Protein AF-A0A8S8Z4F8-F1 (afdb_monomer_lite)

Radius of gyration: 20.33 Å; chains: 1; bounding box: 37×51×64 Å

pLDDT: mean 93.97, std 9.47, range [41.53, 98.69]

Sequence (209 aa):
MLRRIRRSVATTDLVKHFLQATEAAAVAASAWRGLGDRKAADGAAVEAMREVFDSVPFDGRVAIGEGERDDAPMLWIGEPLGSLQGVAHAPSIDIAVDPLECTNHVALNLPNAMAVLAAAPRGSLLHAPDCYMDKIAGPAALAGEVSLEADTSYNVEAAAAALAKSPSQLRVVVMDRPRHEQLIRELKQHDVDIVLIGDGDIAAALNAP

Foldseek 3Di:
DDDPPPPQDFQVNQVVLVVQLFVQLVVQLLVQAQQLDLPNSQVSLQVRSQVSQAAGQAFEFELAADEDVVVDVGSHHGDTTHVQHPPPSGQAKYKHWDSWFPSVCRNRVHPQIGTDMDMHRPPPDDSDHPDDDDDDAADPLCVVQADPVDDLVSRLVSVCVSVVHQQLPAEEEDEPDPVCPVVVVSSVVSNHRYHYDPGHVVSVRVPRD

Secondary structure (DSSP, 8-state):
------PPPPGGGGHHHHHHHHHHHHHHHHTTTTSS-HHHHHHHHHHHHHHHHHHSSSEEEEEE-SS-TTT-SSS-TT-EESTTTT-TT--EEEEEEEEEETHHHHHHT-TT-EEEEEEEETT-S----SS--------GGGTTT--TTS-HHHHHHHHHHHTT--GGG-EEEEE--GGGHHHHHHHHHTT-EEEEESS-HHHHHHT--

Structure (mmCIF, N/CA/C/O backbone):
data_AF-A0A8S8Z4F8-F1
#
_entry.id   AF-A0A8S8Z4F8-F1
#
loop_
_atom_site.group_PDB
_atom_site.id
_atom_site.type_symbol
_atom_site.label_atom_id
_atom_site.label_alt_id
_atom_site.label_comp_id
_atom_site.label_asym_id
_atom_site.label_entity_id
_atom_site.label_seq_id
_atom_site.pdbx_PDB_ins_code
_atom_site.Cartn_x
_atom_site.Cartn_y
_atom_site.Cartn_z
_atom_site.occupancy
_atom_site.B_iso_or_equiv
_atom_site.auth_seq_id
_atom_site.auth_comp_id
_atom_site.auth_asym_id
_atom_site.auth_atom_id
_atom_site.pdbx_PDB_model_num
ATOM 1 N N . MET A 1 1 ? 13.707 31.296 -36.021 1.00 41.53 1 MET A N 1
ATOM 2 C CA . MET A 1 1 ? 13.945 29.905 -35.576 1.00 41.53 1 MET A CA 1
ATOM 3 C C . MET A 1 1 ? 13.371 29.761 -34.167 1.00 41.53 1 MET A C 1
ATOM 5 O O . MET A 1 1 ? 14.073 30.016 -33.198 1.00 41.53 1 MET A O 1
ATOM 9 N N . LEU A 1 2 ? 12.064 29.491 -34.033 1.00 43.34 2 LEU A N 1
ATOM 10 C CA . LEU A 1 2 ? 11.449 29.325 -32.711 1.00 43.34 2 LEU A CA 1
ATOM 11 C C . LEU A 1 2 ? 11.938 28.004 -32.106 1.00 43.34 2 LEU A C 1
ATOM 13 O O . LEU A 1 2 ? 11.590 26.930 -32.596 1.00 43.34 2 LEU A O 1
ATOM 17 N N . ARG A 1 3 ? 12.746 28.084 -31.043 1.00 46.09 3 ARG A N 1
ATOM 18 C CA . ARG A 1 3 ? 12.994 26.950 -30.149 1.00 46.09 3 ARG A CA 1
ATOM 19 C C . ARG A 1 3 ? 11.642 26.525 -29.583 1.00 46.09 3 ARG A C 1
ATOM 21 O O . ARG A 1 3 ? 11.091 27.190 -28.714 1.00 46.09 3 ARG A O 1
ATOM 28 N N . ARG A 1 4 ? 11.099 25.425 -30.103 1.00 48.59 4 ARG A N 1
ATOM 29 C CA . ARG A 1 4 ? 10.005 24.684 -29.475 1.00 48.59 4 ARG A CA 1
ATOM 30 C C . ARG A 1 4 ? 10.508 24.320 -28.076 1.00 48.59 4 ARG A C 1
ATOM 32 O O . ARG A 1 4 ? 11.399 23.483 -27.956 1.00 48.59 4 ARG A O 1
ATOM 39 N N . ILE A 1 5 ? 10.023 25.005 -27.043 1.00 50.00 5 ILE A N 1
ATOM 40 C CA . ILE A 1 5 ? 10.281 24.625 -25.654 1.00 50.00 5 ILE A CA 1
ATOM 41 C C . ILE A 1 5 ? 9.654 23.236 -25.511 1.00 50.00 5 ILE A C 1
ATOM 43 O O . ILE A 1 5 ? 8.431 23.107 -25.473 1.00 50.00 5 ILE A O 1
ATOM 47 N N . ARG A 1 6 ? 10.474 22.178 -25.562 1.00 57.22 6 ARG A N 1
ATOM 48 C CA . ARG A 1 6 ? 10.018 20.827 -25.230 1.00 57.22 6 ARG A CA 1
ATOM 49 C C . ARG A 1 6 ? 9.642 20.883 -23.757 1.00 57.22 6 ARG A C 1
ATOM 51 O O . ARG A 1 6 ? 10.509 21.084 -22.912 1.00 57.22 6 ARG A O 1
ATOM 58 N N . ARG A 1 7 ? 8.346 20.802 -23.468 1.00 61.19 7 ARG A N 1
ATOM 59 C CA . ARG A 1 7 ? 7.849 20.673 -22.100 1.00 61.19 7 ARG A CA 1
ATOM 60 C C . ARG A 1 7 ? 8.480 19.401 -21.526 1.00 61.19 7 ARG A C 1
ATOM 62 O O . ARG A 1 7 ? 8.408 18.359 -22.176 1.00 61.19 7 ARG A O 1
ATOM 69 N N . SER A 1 8 ? 9.161 19.512 -20.387 1.00 70.12 8 SER A N 1
ATOM 70 C CA . SER A 1 8 ? 9.633 18.335 -19.654 1.00 70.12 8 SER A CA 1
ATOM 71 C C . SER A 1 8 ? 8.416 17.481 -19.321 1.00 70.12 8 SER A C 1
ATOM 73 O O . SER A 1 8 ? 7.426 18.028 -18.836 1.00 70.12 8 SER A O 1
ATOM 75 N N . VAL A 1 9 ? 8.478 16.182 -19.611 1.00 80.69 9 VAL A N 1
ATOM 76 C CA . VAL A 1 9 ? 7.431 15.234 -19.212 1.00 80.69 9 VAL A CA 1
ATOM 77 C C . VAL A 1 9 ? 7.428 15.186 -17.686 1.00 80.69 9 VAL A C 1
ATOM 79 O O . VAL A 1 9 ? 8.474 14.974 -17.068 1.00 80.69 9 VAL A O 1
ATOM 82 N N . ALA A 1 10 ? 6.278 15.469 -17.086 1.00 88.62 10 ALA A N 1
ATOM 83 C CA . ALA A 1 10 ? 6.078 15.399 -15.646 1.00 88.62 10 ALA A CA 1
ATOM 84 C C . ALA A 1 10 ? 5.676 13.977 -15.239 1.00 88.62 10 ALA A C 1
ATOM 86 O O . ALA A 1 10 ? 5.109 13.235 -16.038 1.00 88.62 10 ALA A O 1
ATOM 87 N N . THR A 1 11 ? 5.879 13.609 -13.971 1.00 92.88 11 THR A N 1
ATOM 88 C CA . THR A 1 11 ? 5.394 12.326 -13.425 1.00 92.88 11 THR A CA 1
ATOM 89 C C . THR A 1 11 ? 3.896 12.129 -13.684 1.00 92.88 11 THR A C 1
ATOM 91 O O . THR A 1 11 ? 3.460 11.035 -14.031 1.00 92.88 11 THR A O 1
ATOM 94 N N . THR A 1 12 ? 3.107 13.205 -13.622 1.00 93.88 12 THR A N 1
ATOM 95 C CA . THR A 1 12 ? 1.660 13.174 -13.882 1.00 93.88 12 THR A CA 1
ATOM 96 C C . THR A 1 12 ? 1.292 12.846 -15.331 1.00 93.88 12 THR A C 1
ATOM 98 O O . THR A 1 12 ? 0.183 12.385 -15.583 1.00 93.88 12 THR A O 1
ATOM 101 N N . ASP A 1 13 ? 2.197 13.040 -16.293 1.00 95.25 13 ASP A N 1
ATOM 102 C CA . ASP A 1 13 ? 1.944 12.684 -17.695 1.00 95.25 13 ASP A CA 1
ATOM 103 C C . ASP A 1 13 ? 1.946 11.156 -17.907 1.00 95.25 13 ASP A C 1
ATOM 105 O O . ASP A 1 13 ? 1.427 10.665 -18.912 1.00 95.25 13 ASP A O 1
ATOM 109 N N . LEU A 1 14 ? 2.490 10.388 -16.953 1.00 96.31 14 LEU A N 1
ATOM 110 C CA . LEU A 1 14 ? 2.588 8.927 -17.010 1.00 96.31 14 LEU A CA 1
ATOM 111 C C . LEU A 1 14 ? 1.457 8.195 -16.273 1.00 96.31 14 LEU A C 1
ATOM 113 O O . LEU A 1 14 ? 1.437 6.968 -16.296 1.00 96.31 14 LEU A O 1
ATOM 117 N N . VAL A 1 15 ? 0.481 8.911 -15.699 1.00 96.81 15 VAL A N 1
ATOM 118 C CA . VAL A 1 15 ? -0.621 8.341 -14.891 1.00 96.81 15 VAL A CA 1
ATOM 119 C C . VAL A 1 15 ? -1.329 7.166 -15.567 1.00 96.81 15 VAL A C 1
ATOM 121 O O . VAL A 1 15 ? -1.673 6.203 -14.895 1.00 96.81 15 VAL A O 1
ATOM 124 N N . LYS A 1 16 ? -1.509 7.194 -16.893 1.00 97.81 16 LYS A N 1
ATOM 125 C CA . LYS A 1 16 ? -2.142 6.084 -17.626 1.00 97.81 16 LYS A CA 1
ATOM 126 C C . LYS A 1 16 ? -1.350 4.776 -17.540 1.00 97.81 16 LYS A C 1
ATOM 128 O O . LYS A 1 16 ? -1.957 3.720 -17.448 1.00 97.81 16 LYS A O 1
ATOM 133 N N . HIS A 1 17 ? -0.021 4.851 -17.551 1.00 97.88 17 HIS A N 1
ATOM 134 C CA . HIS A 1 17 ? 0.837 3.675 -17.412 1.00 97.88 17 HIS A CA 1
ATOM 135 C C . HIS A 1 17 ? 0.791 3.131 -15.985 1.00 97.88 17 HIS A C 1
ATOM 137 O O . HIS A 1 17 ? 0.749 1.926 -15.784 1.00 97.88 17 HIS A O 1
ATOM 143 N N . PHE A 1 18 ? 0.758 4.023 -14.994 1.00 97.94 18 PHE A N 1
ATOM 144 C CA . PHE A 1 18 ? 0.642 3.637 -13.589 1.00 97.94 18 PHE A CA 1
ATOM 145 C C . PHE A 1 18 ? -0.710 2.990 -13.285 1.00 97.94 18 PHE A C 1
ATOM 147 O O . PHE A 1 18 ? -0.758 1.971 -12.607 1.00 97.94 18 PHE A O 1
ATOM 154 N N . LEU A 1 19 ? -1.791 3.529 -13.854 1.00 98.25 19 LEU A N 1
ATOM 155 C CA . LEU A 1 19 ? -3.109 2.905 -13.799 1.00 98.25 19 LEU A CA 1
ATOM 156 C C . LEU A 1 19 ? -3.088 1.509 -14.435 1.00 98.25 19 LEU A C 1
ATOM 158 O O . LEU A 1 19 ? -3.557 0.557 -13.829 1.00 98.25 19 LEU A O 1
ATOM 162 N N . GLN A 1 20 ? -2.489 1.370 -15.620 1.00 98.50 20 GLN A N 1
ATOM 163 C CA . GLN A 1 20 ? -2.366 0.070 -16.279 1.00 98.50 20 GLN A CA 1
ATOM 164 C C . GLN A 1 20 ? -1.566 -0.936 -15.435 1.00 98.50 20 GLN A C 1
ATOM 166 O O . GLN A 1 20 ? -1.908 -2.115 -15.411 1.00 98.50 20 GLN A O 1
ATOM 171 N N . ALA A 1 21 ? -0.517 -0.489 -14.740 1.00 98.56 21 ALA A N 1
ATOM 172 C CA . ALA A 1 21 ? 0.310 -1.344 -13.893 1.00 98.56 21 ALA A CA 1
ATOM 173 C C . ALA A 1 21 ? -0.483 -1.903 -12.698 1.00 98.56 21 ALA A C 1
ATOM 175 O O . ALA A 1 21 ? -0.435 -3.106 -12.444 1.00 98.56 21 ALA A O 1
ATOM 176 N N . THR A 1 22 ? -1.260 -1.063 -12.003 1.00 98.62 22 THR A N 1
ATOM 177 C CA . THR A 1 22 ? -2.114 -1.529 -10.897 1.00 98.62 22 THR A CA 1
ATOM 178 C C . THR A 1 22 ? -3.299 -2.362 -11.386 1.00 98.62 22 THR A C 1
ATOM 180 O O . THR A 1 22 ? -3.638 -3.357 -10.749 1.00 98.62 22 THR A O 1
ATOM 183 N N . GLU A 1 23 ? -3.903 -2.025 -12.530 1.00 98.69 23 GLU A N 1
ATOM 184 C CA . GLU A 1 23 ? -4.967 -2.828 -13.148 1.00 98.69 23 GLU A CA 1
ATOM 185 C C . GLU A 1 23 ? -4.471 -4.231 -13.525 1.00 98.69 23 GLU A C 1
ATOM 187 O O . GLU A 1 23 ? -5.119 -5.221 -13.180 1.00 98.69 23 GLU A O 1
ATOM 192 N N . ALA A 1 24 ? -3.317 -4.332 -14.192 1.00 98.69 24 ALA A N 1
ATOM 193 C CA . ALA A 1 24 ? -2.729 -5.610 -14.589 1.00 98.69 24 ALA A CA 1
ATOM 194 C C . ALA A 1 24 ? -2.428 -6.495 -13.371 1.00 98.69 24 ALA A C 1
ATOM 196 O O . ALA A 1 24 ? -2.836 -7.658 -13.342 1.00 98.69 24 ALA A O 1
ATOM 197 N N . ALA A 1 25 ? -1.797 -5.925 -12.342 1.00 98.69 25 ALA A N 1
ATOM 198 C CA . ALA A 1 25 ? -1.498 -6.615 -11.091 1.00 98.69 25 ALA A CA 1
ATOM 199 C C . ALA A 1 25 ? -2.767 -7.117 -10.386 1.00 98.69 25 ALA A C 1
ATOM 201 O O . ALA A 1 25 ? -2.869 -8.295 -10.039 1.00 98.69 25 ALA A O 1
ATOM 202 N N . ALA A 1 26 ? -3.779 -6.253 -10.244 1.00 98.62 26 ALA A N 1
ATOM 203 C CA . ALA A 1 26 ? -5.036 -6.605 -9.592 1.00 98.62 26 ALA A CA 1
ATOM 204 C C . ALA A 1 26 ? -5.796 -7.705 -10.351 1.00 98.62 26 ALA A C 1
ATOM 206 O O . ALA A 1 26 ? -6.326 -8.631 -9.731 1.00 98.62 26 ALA A O 1
ATOM 207 N N . VAL A 1 27 ? -5.840 -7.643 -11.689 1.00 98.69 27 VAL A N 1
ATOM 208 C CA . VAL A 1 27 ? -6.465 -8.693 -12.508 1.00 98.69 27 VAL A CA 1
ATOM 209 C C . VAL A 1 27 ? -5.713 -10.015 -12.357 1.00 98.69 27 VAL A C 1
ATOM 211 O O . VAL A 1 27 ? -6.363 -11.041 -12.137 1.00 98.69 27 VAL A O 1
ATOM 214 N N . ALA A 1 28 ? -4.379 -10.004 -12.410 1.00 98.56 28 ALA A N 1
ATOM 215 C CA . ALA A 1 28 ? -3.565 -11.207 -12.247 1.00 98.56 28 ALA A CA 1
ATOM 216 C C . ALA A 1 28 ? -3.770 -11.853 -10.866 1.00 98.56 28 ALA A C 1
ATOM 218 O O . ALA A 1 28 ? -4.081 -13.044 -10.782 1.00 98.56 28 ALA A O 1
ATOM 219 N N . ALA A 1 29 ? -3.716 -11.063 -9.789 1.00 98.38 29 ALA A N 1
ATOM 220 C CA . ALA A 1 29 ? -3.984 -11.529 -8.429 1.00 98.38 29 ALA A CA 1
ATOM 221 C C . ALA A 1 29 ? -5.406 -12.092 -8.267 1.00 98.38 29 ALA A C 1
ATOM 223 O O . ALA A 1 29 ? -5.616 -13.084 -7.565 1.00 98.38 29 ALA A O 1
ATOM 224 N N . SER A 1 30 ? -6.404 -11.497 -8.934 1.00 97.88 30 SER A N 1
ATOM 225 C CA . SER A 1 30 ? -7.811 -11.897 -8.787 1.00 97.88 30 SER A CA 1
ATOM 226 C C . SER A 1 30 ? -8.090 -13.346 -9.202 1.00 97.88 30 SER A C 1
ATOM 228 O O . SER A 1 30 ? -9.006 -13.968 -8.656 1.00 97.88 30 SER A O 1
ATOM 230 N N . ALA A 1 31 ? -7.281 -13.907 -10.108 1.00 97.62 31 ALA A N 1
ATOM 231 C CA . ALA A 1 31 ? -7.377 -15.304 -10.527 1.00 97.62 31 ALA A CA 1
ATOM 232 C C . ALA A 1 31 ? -7.078 -16.292 -9.383 1.00 97.62 31 ALA A C 1
ATOM 234 O O . ALA A 1 31 ? -7.529 -17.435 -9.425 1.00 97.62 31 ALA A O 1
ATOM 235 N N . TRP A 1 32 ? -6.373 -15.839 -8.342 1.00 98.25 32 TRP A N 1
ATOM 236 C CA . TRP A 1 32 ? -5.965 -16.640 -7.185 1.00 98.25 32 TRP A CA 1
ATOM 237 C C . TRP A 1 32 ? -6.890 -16.496 -5.974 1.00 98.25 32 TRP A C 1
ATOM 239 O O . TRP A 1 32 ? -6.647 -17.074 -4.909 1.00 98.25 32 TRP A O 1
ATOM 249 N N . ARG A 1 33 ? -7.974 -15.730 -6.119 1.00 98.00 33 ARG A N 1
ATOM 250 C CA . ARG A 1 33 ? -8.882 -15.421 -5.021 1.00 98.00 33 ARG A CA 1
ATOM 251 C C . ARG A 1 33 ? -9.554 -16.683 -4.471 1.00 98.00 33 ARG A C 1
ATOM 253 O O . ARG A 1 33 ? -10.275 -17.374 -5.186 1.00 98.00 33 ARG A O 1
ATOM 260 N N . GLY A 1 34 ? -9.366 -16.945 -3.179 1.00 97.94 34 GLY A N 1
ATOM 261 C CA . GLY A 1 34 ? -9.943 -18.097 -2.482 1.00 97.94 34 GLY A CA 1
ATOM 262 C C . GLY A 1 34 ? -9.232 -19.430 -2.736 1.00 97.94 34 GLY A C 1
ATOM 263 O O . GLY A 1 34 ? -9.746 -20.464 -2.316 1.00 97.94 34 GLY A O 1
ATOM 264 N N . LEU A 1 35 ? -8.078 -19.435 -3.417 1.00 98.12 35 LEU A N 1
ATOM 265 C CA . LEU A 1 35 ? -7.330 -20.665 -3.714 1.00 98.12 35 LEU A CA 1
ATOM 266 C C . LEU A 1 35 ? -6.372 -21.092 -2.591 1.00 98.12 35 LEU A C 1
ATOM 268 O O . LEU A 1 35 ? -5.745 -22.142 -2.691 1.00 98.12 35 LEU A O 1
ATOM 272 N N . GLY A 1 36 ? -6.239 -20.296 -1.526 1.00 97.88 36 GLY A N 1
ATOM 273 C CA . GLY A 1 36 ? -5.352 -20.595 -0.399 1.00 97.88 36 GLY A CA 1
ATOM 274 C C . GLY A 1 36 ? -3.855 -20.421 -0.682 1.00 97.88 36 GLY A C 1
ATOM 275 O O . GLY A 1 36 ? -3.051 -20.660 0.216 1.00 97.88 36 GLY A O 1
ATOM 276 N N . ASP A 1 37 ? -3.466 -19.974 -1.881 1.00 97.81 37 ASP A N 1
ATOM 277 C CA . ASP A 1 37 ? -2.065 -19.766 -2.262 1.00 97.81 37 ASP A CA 1
ATOM 278 C C . ASP A 1 37 ? -1.718 -18.278 -2.371 1.00 97.81 37 ASP A C 1
ATOM 280 O O . ASP A 1 37 ? -1.801 -17.654 -3.430 1.00 97.81 37 ASP A O 1
ATOM 284 N N . ARG A 1 38 ? -1.317 -17.701 -1.236 1.00 96.81 38 ARG A N 1
ATOM 285 C CA . ARG A 1 38 ? -0.932 -16.288 -1.159 1.00 96.81 38 ARG A CA 1
ATOM 286 C C . ARG A 1 38 ? 0.337 -15.969 -1.951 1.00 96.81 38 ARG A C 1
ATOM 288 O O . ARG A 1 38 ? 0.456 -14.861 -2.446 1.00 96.81 38 ARG A O 1
ATOM 295 N N . LYS A 1 39 ? 1.276 -16.918 -2.064 1.00 96.62 39 LYS A N 1
ATOM 296 C CA . LYS A 1 39 ? 2.565 -16.689 -2.738 1.00 96.62 39 LYS A CA 1
ATOM 297 C C . LYS A 1 39 ? 2.391 -16.671 -4.248 1.00 96.62 39 LYS A C 1
ATOM 299 O O . LYS A 1 39 ? 3.014 -15.865 -4.924 1.00 96.62 39 LYS A O 1
ATOM 304 N N . ALA A 1 40 ? 1.544 -17.552 -4.771 1.00 97.62 40 ALA A N 1
ATOM 305 C CA . ALA A 1 40 ? 1.239 -17.557 -6.191 1.00 97.62 40 ALA A CA 1
ATOM 306 C C . ALA A 1 40 ? 0.401 -16.336 -6.605 1.00 97.62 40 ALA A C 1
ATOM 308 O O . ALA A 1 40 ? 0.653 -15.764 -7.663 1.00 97.62 40 ALA A O 1
ATOM 309 N N . ALA A 1 41 ? -0.534 -15.899 -5.752 1.00 98.00 41 ALA A N 1
ATOM 310 C CA . ALA A 1 41 ? -1.275 -14.653 -5.959 1.00 98.00 41 ALA A CA 1
ATOM 311 C C . ALA A 1 41 ? -0.341 -13.439 -6.064 1.00 98.00 41 ALA A C 1
ATOM 313 O O . ALA A 1 41 ? -0.476 -12.630 -6.979 1.00 98.00 41 ALA A O 1
ATOM 314 N N . ASP A 1 42 ? 0.608 -13.357 -5.136 1.00 97.75 42 ASP A N 1
ATOM 315 C CA . ASP A 1 42 ? 1.604 -12.296 -5.045 1.00 97.75 42 ASP A CA 1
ATOM 316 C C . ASP A 1 42 ? 2.550 -12.292 -6.252 1.00 97.75 42 ASP A C 1
ATOM 318 O O . ASP A 1 42 ? 2.627 -11.312 -6.989 1.00 97.75 42 ASP A O 1
ATOM 322 N N . GLY A 1 43 ? 3.151 -13.444 -6.568 1.00 97.62 43 GLY A N 1
ATOM 323 C CA . GLY A 1 43 ? 4.029 -13.584 -7.732 1.00 97.62 43 GLY A CA 1
ATOM 324 C C . GLY A 1 43 ? 3.351 -13.214 -9.055 1.00 97.62 43 GLY A C 1
ATOM 325 O O . GLY A 1 43 ? 3.964 -12.553 -9.891 1.00 97.62 43 GLY A O 1
ATOM 326 N N . ALA A 1 44 ? 2.073 -13.572 -9.230 1.00 98.25 44 ALA A N 1
A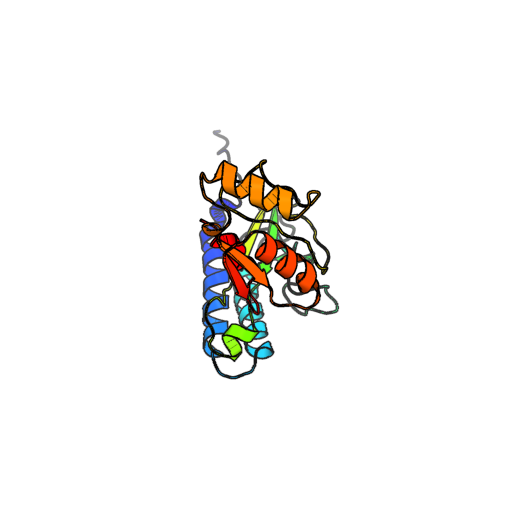TOM 327 C CA . ALA A 1 44 ? 1.306 -13.189 -10.415 1.00 98.25 44 ALA A CA 1
ATOM 328 C C . ALA A 1 44 ? 1.088 -11.668 -10.510 1.00 98.25 44 ALA A C 1
ATOM 330 O O . ALA A 1 44 ? 1.123 -11.107 -11.606 1.00 98.25 44 ALA A O 1
ATOM 331 N N . ALA A 1 45 ? 0.873 -10.995 -9.377 1.00 98.56 45 ALA A N 1
ATOM 332 C CA . ALA A 1 45 ? 0.722 -9.545 -9.328 1.00 98.56 45 ALA A CA 1
ATOM 333 C C . ALA A 1 45 ? 2.044 -8.824 -9.630 1.00 98.56 45 ALA A C 1
ATOM 335 O O . ALA A 1 45 ? 2.062 -7.899 -10.445 1.00 98.56 45 ALA A O 1
ATOM 336 N N . VAL A 1 46 ? 3.145 -9.287 -9.024 1.00 98.25 46 VAL A N 1
ATOM 337 C CA . VAL A 1 46 ? 4.512 -8.784 -9.245 1.00 98.25 46 VAL A CA 1
ATOM 338 C C . VAL A 1 46 ? 4.884 -8.876 -10.724 1.00 98.25 46 VAL A C 1
ATOM 340 O O . VAL A 1 46 ? 5.292 -7.876 -11.315 1.00 98.25 46 VAL A O 1
ATOM 343 N N . GLU A 1 47 ? 4.709 -10.049 -11.340 1.00 98.25 47 GLU A N 1
ATOM 344 C CA . GLU A 1 47 ? 5.040 -10.282 -12.751 1.00 98.25 47 GLU A CA 1
ATOM 345 C C . GLU A 1 47 ? 4.232 -9.361 -13.676 1.00 98.25 47 GLU A C 1
ATOM 347 O O . GLU A 1 47 ? 4.807 -8.638 -14.493 1.00 98.25 47 GLU A O 1
ATOM 352 N N . ALA A 1 48 ? 2.909 -9.309 -13.488 1.00 98.44 48 ALA A N 1
ATOM 353 C CA . ALA A 1 48 ? 2.025 -8.488 -14.311 1.00 98.44 48 ALA A CA 1
ATOM 354 C C . ALA A 1 48 ? 2.311 -6.983 -14.166 1.00 98.44 48 ALA A C 1
ATOM 356 O O . ALA A 1 48 ? 2.305 -6.251 -15.158 1.00 98.44 48 ALA A O 1
ATOM 357 N N . MET A 1 49 ? 2.589 -6.505 -12.947 1.00 98.56 49 MET A N 1
ATOM 358 C CA . MET A 1 49 ? 2.971 -5.109 -12.727 1.00 98.56 49 MET A CA 1
ATOM 359 C C . MET A 1 49 ? 4.311 -4.790 -13.398 1.00 98.56 49 MET A C 1
ATOM 361 O O . MET A 1 49 ? 4.453 -3.761 -14.066 1.00 98.56 49 MET A O 1
ATOM 365 N N . ARG A 1 50 ? 5.304 -5.671 -13.222 1.00 98.19 50 ARG A N 1
ATOM 366 C CA . ARG A 1 50 ? 6.661 -5.480 -13.734 1.00 98.19 50 ARG A CA 1
ATOM 367 C C . ARG A 1 50 ? 6.691 -5.427 -15.256 1.00 98.19 50 ARG A C 1
ATOM 369 O O . ARG A 1 50 ? 7.382 -4.559 -15.793 1.00 98.19 50 ARG A O 1
ATOM 376 N N . GLU A 1 51 ? 5.933 -6.285 -15.933 1.00 98.06 51 GLU A N 1
ATOM 377 C CA . GLU A 1 51 ? 5.851 -6.322 -17.398 1.00 98.06 51 GLU A CA 1
ATOM 378 C C . GLU A 1 51 ? 5.364 -4.983 -17.977 1.00 98.06 51 GLU A C 1
ATOM 380 O O . GLU A 1 51 ? 5.926 -4.473 -18.950 1.00 98.06 51 GLU A O 1
ATOM 385 N N . VAL A 1 52 ? 4.373 -4.341 -17.342 1.00 98.06 52 VAL A N 1
ATOM 386 C CA . VAL A 1 52 ? 3.885 -3.023 -17.784 1.00 98.06 52 VAL A CA 1
ATOM 387 C C . VAL A 1 52 ? 5.019 -1.995 -17.782 1.00 98.06 52 VAL A C 1
ATOM 389 O O . VAL A 1 52 ? 5.165 -1.235 -18.749 1.00 98.06 52 VAL A O 1
ATOM 392 N N . PHE A 1 53 ? 5.854 -1.996 -16.737 1.00 97.88 53 PHE A N 1
ATOM 393 C CA . PHE A 1 53 ? 6.936 -1.026 -16.578 1.00 97.88 53 PHE A CA 1
ATOM 394 C C . PHE A 1 53 ? 8.029 -1.108 -17.648 1.00 97.88 53 PHE A C 1
ATOM 396 O O . PHE A 1 53 ? 8.648 -0.078 -17.912 1.00 97.88 53 PHE A O 1
ATOM 403 N N . ASP A 1 54 ? 8.245 -2.249 -18.312 1.00 95.38 54 ASP A N 1
ATOM 404 C CA . ASP A 1 54 ? 9.274 -2.374 -19.362 1.00 95.38 54 ASP A CA 1
ATOM 405 C C . ASP A 1 54 ? 9.030 -1.434 -20.549 1.00 95.38 54 ASP A C 1
ATOM 407 O O . ASP A 1 54 ? 9.967 -0.962 -21.197 1.00 95.38 54 ASP A O 1
ATOM 411 N N . SER A 1 55 ? 7.765 -1.116 -20.822 1.00 94.75 55 SER A N 1
ATOM 412 C CA . SER A 1 55 ? 7.379 -0.280 -21.961 1.00 94.75 55 SER A CA 1
ATOM 413 C C . SER A 1 55 ? 7.304 1.217 -21.640 1.00 94.75 55 SER A C 1
ATOM 415 O O . SER A 1 55 ? 7.360 2.052 -22.548 1.00 94.75 55 SER A O 1
ATOM 417 N N . VAL A 1 56 ? 7.214 1.588 -20.359 1.00 97.25 56 VAL A N 1
ATOM 418 C CA . VAL A 1 56 ? 6.930 2.969 -19.940 1.00 97.25 56 VAL A CA 1
ATOM 419 C C . VAL A 1 56 ? 8.090 3.895 -20.324 1.00 97.25 56 VAL A C 1
ATOM 421 O O . VAL A 1 56 ? 9.245 3.564 -20.053 1.00 97.25 56 VAL A O 1
ATOM 424 N N . PRO A 1 57 ? 7.841 5.065 -20.947 1.00 96.56 57 PRO A N 1
ATOM 425 C CA . PRO A 1 57 ? 8.900 5.945 -21.442 1.00 96.56 57 PRO A CA 1
ATOM 426 C C . PRO A 1 57 ? 9.494 6.819 -20.324 1.00 96.56 57 PRO A C 1
ATOM 428 O O . PRO A 1 57 ? 9.343 8.043 -20.316 1.00 96.56 57 PRO A O 1
ATOM 431 N N . PHE A 1 58 ? 10.176 6.183 -19.373 1.00 97.19 58 PHE A N 1
ATOM 432 C CA . PHE A 1 58 ? 10.846 6.819 -18.238 1.00 97.19 58 PHE A CA 1
ATOM 433 C C . PHE A 1 58 ? 12.192 6.158 -17.915 1.00 97.19 58 PHE A C 1
ATOM 435 O O . PHE A 1 58 ? 12.460 5.035 -18.340 1.00 97.19 58 PHE A O 1
ATOM 442 N N . ASP A 1 59 ? 13.040 6.892 -17.197 1.00 97.38 59 ASP A N 1
ATOM 443 C CA . ASP A 1 59 ? 14.139 6.330 -16.416 1.00 97.38 59 ASP A CA 1
ATOM 444 C C . ASP A 1 59 ? 13.578 6.116 -15.004 1.00 97.38 59 ASP A C 1
ATOM 446 O O . ASP A 1 59 ? 13.528 7.043 -14.188 1.00 97.38 59 ASP A O 1
ATOM 450 N N . GLY A 1 60 ? 13.047 4.919 -14.768 1.00 96.50 60 GLY A N 1
ATOM 451 C CA . GLY A 1 60 ? 12.408 4.527 -13.522 1.00 96.50 60 GLY A CA 1
ATOM 452 C C . GLY A 1 60 ? 13.367 3.805 -12.584 1.00 96.50 60 GLY A C 1
ATOM 453 O O . GLY A 1 60 ? 14.325 3.169 -13.018 1.00 96.50 60 GLY A O 1
ATOM 454 N N . ARG A 1 61 ? 13.095 3.886 -11.284 1.00 96.19 61 ARG A N 1
ATOM 455 C CA . ARG A 1 61 ? 13.789 3.111 -10.254 1.00 96.19 61 ARG A CA 1
ATOM 456 C C . ARG A 1 61 ? 12.806 2.697 -9.167 1.00 96.19 61 ARG A C 1
ATOM 458 O O . ARG A 1 61 ? 12.015 3.525 -8.721 1.00 96.19 61 ARG A O 1
ATOM 465 N N . VAL A 1 62 ? 12.888 1.457 -8.704 1.00 96.12 62 VAL A N 1
ATOM 466 C CA . VAL A 1 62 ? 12.161 1.013 -7.509 1.00 96.12 62 VAL A CA 1
ATOM 467 C C . VAL A 1 62 ? 12.817 1.634 -6.274 1.00 96.12 62 VAL A C 1
ATOM 469 O O . VAL A 1 62 ? 13.980 1.369 -5.980 1.00 96.12 62 VAL A O 1
ATOM 472 N N . ALA A 1 63 ? 12.103 2.505 -5.566 1.00 94.94 63 ALA A N 1
ATOM 473 C CA . ALA A 1 63 ? 12.555 3.091 -4.305 1.00 94.94 63 ALA A CA 1
ATOM 474 C C . ALA A 1 63 ? 12.085 2.292 -3.082 1.00 94.94 63 ALA A C 1
ATOM 476 O O . ALA A 1 63 ? 12.794 2.289 -2.078 1.00 94.94 63 ALA A O 1
ATOM 477 N N . ILE A 1 64 ? 10.923 1.639 -3.187 1.00 94.81 64 ILE A N 1
ATOM 478 C CA . ILE A 1 64 ? 10.330 0.712 -2.211 1.00 94.81 64 ILE A CA 1
ATOM 479 C C . ILE A 1 64 ? 9.684 -0.412 -3.031 1.00 94.81 64 ILE A C 1
ATOM 481 O O . ILE A 1 64 ? 8.998 -0.111 -4.011 1.00 94.81 64 ILE A O 1
ATOM 485 N N . GLY A 1 65 ? 9.913 -1.672 -2.673 1.00 92.88 65 GLY A N 1
ATOM 486 C CA . GLY A 1 65 ? 9.364 -2.815 -3.403 1.00 92.88 65 GLY A CA 1
ATOM 487 C C . GLY A 1 65 ? 9.427 -4.108 -2.598 1.00 92.88 65 GLY A C 1
ATOM 488 O O . GLY A 1 65 ? 9.466 -4.055 -1.373 1.00 92.88 65 GLY A O 1
ATOM 489 N N . GLU A 1 66 ? 9.488 -5.244 -3.290 1.00 92.38 66 GLU A N 1
ATOM 490 C CA . GLU A 1 66 ? 9.342 -6.604 -2.730 1.00 92.38 66 GLU A CA 1
ATOM 491 C C . GLU A 1 66 ? 10.446 -7.023 -1.746 1.00 92.38 66 GLU A C 1
ATOM 493 O O . GLU A 1 66 ? 10.331 -8.033 -1.055 1.00 92.38 66 GLU A O 1
ATOM 498 N N . GLY A 1 67 ? 11.541 -6.265 -1.701 1.00 89.50 67 GLY A N 1
ATOM 499 C CA . GLY A 1 67 ? 12.667 -6.508 -0.811 1.00 89.50 67 GLY A CA 1
ATOM 500 C C . GLY A 1 67 ? 14.002 -6.163 -1.456 1.00 89.50 67 GLY A C 1
ATOM 501 O O . GLY A 1 67 ? 14.079 -5.483 -2.486 1.00 89.50 67 GLY A O 1
ATOM 502 N N . GLU A 1 68 ? 15.074 -6.640 -0.836 1.00 88.25 68 GLU A N 1
ATOM 503 C CA . GLU A 1 68 ? 16.425 -6.520 -1.376 1.00 88.25 68 GLU A CA 1
ATOM 504 C C . GLU A 1 68 ? 16.614 -7.430 -2.598 1.00 88.25 68 GLU A C 1
ATOM 506 O O . GLU A 1 68 ? 15.928 -8.437 -2.774 1.00 88.25 68 GLU A O 1
ATOM 511 N N . ARG A 1 69 ? 17.589 -7.097 -3.451 1.00 85.25 69 ARG A N 1
ATOM 512 C CA . ARG A 1 69 ? 17.850 -7.824 -4.709 1.00 85.25 69 ARG A CA 1
ATOM 513 C C . ARG A 1 69 ? 18.088 -9.328 -4.530 1.00 85.25 69 ARG A C 1
ATOM 515 O O . ARG A 1 69 ? 17.788 -10.101 -5.436 1.00 85.25 69 ARG A O 1
ATOM 522 N N . ASP A 1 70 ? 18.669 -9.727 -3.404 1.00 84.31 70 ASP A N 1
ATOM 523 C CA . ASP A 1 70 ? 18.973 -11.133 -3.125 1.00 84.31 70 ASP A CA 1
ATOM 524 C C . ASP A 1 70 ? 17.725 -11.926 -2.690 1.00 84.31 70 ASP A C 1
ATOM 526 O O . ASP A 1 70 ? 17.691 -13.146 -2.860 1.00 84.31 70 ASP A O 1
ATOM 530 N N . ASP A 1 71 ? 16.691 -11.236 -2.198 1.00 84.38 71 ASP A N 1
ATOM 531 C CA . ASP A 1 71 ? 15.463 -11.832 -1.663 1.00 84.38 71 ASP A CA 1
ATOM 532 C C . ASP A 1 71 ? 14.286 -11.757 -2.654 1.00 84.38 71 ASP A C 1
ATOM 534 O O . ASP A 1 71 ? 13.400 -12.615 -2.626 1.00 84.38 71 ASP A O 1
ATOM 538 N N . ALA A 1 72 ? 14.299 -10.778 -3.568 1.00 88.44 72 ALA A N 1
ATOM 539 C CA . ALA A 1 72 ? 13.239 -10.537 -4.543 1.00 88.44 72 ALA A CA 1
ATOM 540 C C . ALA A 1 72 ? 13.758 -10.585 -6.001 1.00 88.44 72 ALA A C 1
ATOM 542 O O . ALA A 1 72 ? 14.607 -9.781 -6.392 1.00 88.44 72 ALA A O 1
ATOM 543 N N . PRO A 1 73 ? 13.238 -11.488 -6.862 1.00 88.56 73 PRO A N 1
ATOM 544 C CA . PRO A 1 73 ? 13.712 -11.633 -8.245 1.00 88.56 73 PRO A CA 1
ATOM 545 C C . PRO A 1 73 ? 13.272 -10.488 -9.174 1.00 88.56 73 PRO A C 1
ATOM 547 O O . PRO A 1 73 ? 13.901 -10.260 -10.207 1.00 88.56 73 PRO A O 1
ATOM 550 N N . MET A 1 74 ? 12.193 -9.786 -8.823 1.00 94.62 74 MET A N 1
ATOM 551 C CA . MET A 1 74 ? 11.604 -8.661 -9.553 1.00 94.62 74 MET A CA 1
ATOM 552 C C . MET A 1 74 ? 11.097 -7.633 -8.545 1.00 94.62 74 MET A C 1
ATOM 554 O O . MET A 1 74 ? 10.777 -7.986 -7.416 1.00 94.62 74 MET A O 1
ATOM 558 N N . LEU A 1 75 ? 11.009 -6.377 -8.970 1.00 96.00 75 LEU A N 1
ATOM 559 C CA . LEU A 1 75 ? 10.578 -5.229 -8.175 1.00 96.00 75 LEU A CA 1
ATOM 560 C C . LEU A 1 75 ? 11.363 -5.061 -6.865 1.00 96.00 75 LEU A C 1
ATOM 562 O O . LEU A 1 75 ? 10.828 -4.601 -5.860 1.00 96.00 75 LEU A O 1
ATOM 566 N N . TRP A 1 76 ? 12.652 -5.402 -6.888 1.00 94.62 76 TRP A N 1
ATOM 567 C CA . TRP A 1 76 ? 13.562 -5.232 -5.757 1.00 94.62 76 TRP A CA 1
ATOM 568 C C . TRP A 1 76 ? 14.031 -3.778 -5.615 1.00 94.62 76 TRP A C 1
ATOM 570 O O . TRP A 1 76 ? 14.066 -3.011 -6.581 1.00 94.62 76 TRP A O 1
ATOM 580 N N . ILE A 1 77 ? 14.435 -3.386 -4.406 1.00 93.50 77 ILE A N 1
ATOM 581 C CA . ILE A 1 77 ? 14.861 -2.017 -4.088 1.00 93.50 77 ILE A CA 1
ATOM 582 C C . ILE A 1 77 ? 16.086 -1.618 -4.923 1.00 93.50 77 ILE A C 1
ATOM 584 O O . ILE A 1 77 ? 17.183 -2.151 -4.778 1.00 93.50 77 ILE A O 1
ATOM 588 N N . GLY A 1 78 ? 15.913 -0.614 -5.779 1.00 93.19 78 GLY A N 1
ATOM 589 C CA . GLY A 1 78 ? 16.931 -0.118 -6.701 1.00 93.19 78 GLY A CA 1
ATOM 590 C C . GLY A 1 78 ? 16.820 -0.662 -8.125 1.00 93.19 78 GLY A C 1
ATOM 591 O O . GLY A 1 78 ? 17.616 -0.243 -8.969 1.00 93.19 78 GLY A O 1
ATOM 592 N N . GLU A 1 79 ? 15.852 -1.537 -8.423 1.00 96.12 79 GLU A N 1
ATOM 593 C CA . GLU A 1 79 ? 15.671 -2.075 -9.772 1.00 96.12 79 GLU A CA 1
ATOM 594 C C . GLU A 1 79 ? 15.402 -0.945 -10.780 1.00 96.12 79 GLU A C 1
ATOM 596 O O . GLU A 1 79 ? 14.516 -0.113 -10.544 1.00 96.12 79 GLU A O 1
ATOM 601 N N . PRO A 1 80 ? 16.141 -0.882 -11.904 1.00 96.69 80 PRO A N 1
ATOM 602 C CA . PRO A 1 80 ? 15.851 0.061 -12.971 1.00 96.69 80 PRO A CA 1
ATOM 603 C C . PRO A 1 80 ? 14.625 -0.389 -13.779 1.00 96.69 80 PRO A C 1
ATOM 605 O O . PRO A 1 80 ? 14.496 -1.551 -14.158 1.00 96.69 80 PRO A O 1
ATOM 608 N N . LEU A 1 81 ? 13.741 0.559 -14.082 1.00 97.25 81 LEU A N 1
ATOM 609 C CA . LEU A 1 81 ? 12.488 0.341 -14.805 1.00 97.25 81 LEU A CA 1
ATOM 610 C C . LEU A 1 81 ? 12.402 1.259 -16.031 1.00 97.25 81 LEU A C 1
ATOM 612 O O . LEU A 1 81 ? 13.003 2.336 -16.059 1.00 97.25 81 LEU A O 1
ATOM 616 N N . GLY A 1 82 ? 11.597 0.871 -17.021 1.00 97.44 82 GLY A N 1
ATOM 617 C CA . GLY A 1 82 ? 11.268 1.730 -18.161 1.00 97.44 82 GLY A CA 1
ATOM 618 C C . GLY A 1 82 ? 12.078 1.497 -19.421 1.00 97.44 82 GLY A C 1
ATOM 619 O O . GLY A 1 82 ? 13.164 0.929 -19.404 1.00 97.44 82 GLY A O 1
ATOM 620 N N . SER A 1 83 ? 11.565 2.002 -20.536 1.00 97.31 83 SER A N 1
ATOM 621 C CA . SER A 1 83 ? 12.210 1.898 -21.847 1.00 97.31 83 SER A CA 1
ATOM 622 C C . SER A 1 83 ? 13.267 2.980 -22.099 1.00 97.31 83 SER A C 1
ATOM 624 O O . SER A 1 83 ? 14.000 2.901 -23.085 1.00 97.31 83 SER A O 1
ATOM 626 N N . LEU A 1 84 ? 13.373 3.992 -21.225 1.00 96.62 84 LEU A N 1
ATOM 627 C CA . LEU A 1 84 ? 14.320 5.107 -21.355 1.00 96.62 84 LEU A CA 1
ATOM 628 C C . LEU A 1 84 ? 15.401 5.110 -20.261 1.00 96.62 84 LEU A C 1
ATOM 630 O O . LEU A 1 84 ? 15.987 6.156 -19.974 1.00 96.62 84 LEU A O 1
ATOM 634 N N . GLN A 1 85 ? 15.697 3.947 -19.674 1.00 94.56 85 GLN A N 1
ATOM 635 C CA . GLN A 1 85 ? 16.790 3.770 -18.712 1.00 94.56 85 GLN A CA 1
ATOM 636 C C . GLN A 1 85 ? 18.107 4.350 -19.252 1.00 94.56 85 GLN A C 1
ATOM 638 O O . GLN A 1 85 ? 18.529 4.048 -20.369 1.00 94.56 85 GLN A O 1
ATOM 643 N N . GLY A 1 86 ? 18.759 5.212 -18.466 1.00 89.88 86 GLY A N 1
ATOM 644 C CA . GLY A 1 86 ? 20.038 5.836 -18.830 1.00 89.88 86 GLY A CA 1
ATOM 645 C C . GLY A 1 86 ? 19.986 6.834 -19.998 1.00 89.88 86 GLY A C 1
ATOM 646 O O . GLY A 1 86 ? 21.027 7.370 -20.386 1.00 89.88 86 GLY A O 1
ATOM 647 N N . VAL A 1 87 ? 18.809 7.123 -20.566 1.00 94.06 87 VAL A N 1
ATOM 648 C CA . VAL A 1 87 ? 18.660 8.095 -21.656 1.00 94.06 87 VAL A CA 1
ATOM 649 C C . VAL A 1 87 ? 18.721 9.518 -21.100 1.00 94.06 87 VAL A C 1
ATOM 651 O O . VAL A 1 87 ? 17.977 9.899 -20.196 1.00 94.06 87 VAL A O 1
ATOM 654 N N . ALA A 1 88 ? 19.588 10.348 -21.683 1.00 90.38 88 ALA A N 1
ATOM 655 C CA . ALA A 1 88 ? 19.722 11.744 -21.283 1.00 90.38 88 ALA A CA 1
ATOM 656 C C . ALA A 1 88 ? 18.386 12.500 -21.417 1.00 90.38 88 ALA A C 1
ATOM 658 O O . ALA A 1 88 ? 17.740 12.465 -22.465 1.00 90.38 88 ALA A O 1
ATOM 659 N N . HIS A 1 89 ? 18.012 13.234 -20.365 1.00 88.62 89 HIS A N 1
ATOM 660 C CA . HIS A 1 89 ? 16.758 13.995 -20.266 1.00 88.62 89 HIS A CA 1
ATOM 661 C C . HIS A 1 89 ? 15.470 13.152 -20.257 1.00 88.62 89 HIS A C 1
ATOM 663 O O . HIS A 1 89 ? 14.386 13.715 -20.437 1.00 88.62 89 HIS A O 1
ATOM 669 N N . ALA A 1 90 ? 15.559 11.836 -20.040 1.00 93.38 90 ALA A N 1
ATOM 670 C CA . ALA A 1 90 ? 14.383 11.036 -19.721 1.00 93.38 90 ALA A CA 1
ATOM 671 C C . ALA A 1 90 ? 13.773 11.469 -18.370 1.00 93.38 90 ALA A C 1
ATOM 673 O O . ALA A 1 90 ? 14.497 11.961 -17.497 1.00 93.38 90 ALA A O 1
ATOM 674 N N . PRO A 1 91 ? 12.453 11.297 -18.171 1.00 95.31 91 PRO A N 1
ATOM 675 C CA . PRO A 1 91 ? 11.817 11.536 -16.879 1.00 95.31 91 PRO A CA 1
ATOM 676 C C . PRO A 1 91 ? 12.402 10.601 -15.827 1.00 95.31 91 PRO A C 1
ATOM 678 O O . PRO A 1 91 ? 12.243 9.388 -15.927 1.00 95.31 91 PRO A O 1
ATOM 681 N N . SER A 1 92 ? 13.083 11.178 -14.841 1.00 96.44 92 SER A N 1
ATOM 682 C CA . SER A 1 92 ? 13.723 10.444 -13.754 1.00 96.44 92 SER A CA 1
ATOM 683 C C . SER A 1 92 ? 12.752 10.302 -12.588 1.00 96.44 92 SER A C 1
ATOM 685 O O . SER A 1 92 ? 12.378 11.296 -11.956 1.00 96.44 92 SER A O 1
ATOM 687 N N . ILE A 1 93 ? 12.289 9.080 -12.350 1.00 96.94 93 ILE A N 1
ATOM 688 C CA . ILE A 1 93 ? 11.160 8.805 -11.459 1.00 96.94 93 ILE A CA 1
ATOM 689 C C . ILE A 1 93 ? 11.515 7.650 -10.532 1.00 96.94 93 ILE A C 1
ATOM 691 O O . ILE A 1 93 ? 12.123 6.664 -10.950 1.00 96.94 93 ILE A O 1
ATOM 695 N N . ASP A 1 94 ? 11.113 7.794 -9.276 1.00 97.19 94 ASP A N 1
ATOM 696 C CA . ASP A 1 94 ? 11.104 6.718 -8.298 1.00 97.19 94 ASP A CA 1
ATOM 697 C C . ASP A 1 94 ? 9.685 6.172 -8.146 1.00 97.19 94 ASP A C 1
ATOM 699 O O . ASP A 1 94 ? 8.713 6.937 -8.130 1.00 97.19 94 ASP A O 1
ATOM 703 N N . ILE A 1 95 ? 9.586 4.851 -8.031 1.00 97.06 95 ILE A N 1
ATOM 704 C CA . ILE A 1 95 ? 8.341 4.121 -7.816 1.00 97.06 95 ILE A CA 1
ATOM 705 C C . ILE A 1 95 ? 8.433 3.380 -6.479 1.00 97.06 95 ILE A C 1
ATOM 707 O O . ILE A 1 95 ? 9.409 2.677 -6.229 1.00 97.06 95 ILE A O 1
ATOM 711 N N . ALA A 1 96 ? 7.421 3.534 -5.633 1.00 97.31 96 ALA A N 1
ATOM 712 C CA . ALA A 1 96 ? 7.136 2.611 -4.542 1.00 97.31 96 ALA A CA 1
ATOM 713 C C . ALA A 1 96 ? 6.023 1.672 -5.002 1.00 97.31 96 ALA A C 1
ATOM 715 O O . ALA A 1 96 ? 5.003 2.160 -5.492 1.00 97.31 96 ALA A O 1
ATOM 716 N N . VAL A 1 97 ? 6.216 0.364 -4.879 1.00 96.44 97 VAL A N 1
ATOM 717 C CA . VAL A 1 97 ? 5.230 -0.640 -5.295 1.00 96.44 97 VAL A CA 1
ATOM 718 C C . VAL A 1 97 ? 4.824 -1.525 -4.130 1.00 96.44 97 VAL A C 1
ATOM 720 O O . VAL A 1 97 ? 5.643 -1.847 -3.276 1.00 96.44 97 VAL A O 1
ATOM 723 N N . ASP A 1 98 ? 3.556 -1.910 -4.151 1.00 96.69 98 ASP A N 1
ATOM 724 C CA . ASP A 1 98 ? 2.997 -3.039 -3.421 1.00 96.69 98 ASP A CA 1
ATOM 725 C C . ASP A 1 98 ? 2.041 -3.746 -4.403 1.00 96.69 98 ASP A C 1
ATOM 727 O O . ASP A 1 98 ? 0.860 -3.379 -4.523 1.00 96.69 98 ASP A O 1
ATOM 731 N N . PRO A 1 99 ? 2.571 -4.646 -5.255 1.00 97.75 99 PRO A N 1
ATOM 732 C CA . PRO A 1 99 ? 1.814 -5.298 -6.315 1.00 97.75 99 PRO A CA 1
ATOM 733 C C . PRO A 1 99 ? 0.608 -6.068 -5.789 1.00 97.75 99 PRO A C 1
ATOM 735 O O . PRO A 1 99 ? -0.423 -6.093 -6.470 1.00 97.75 99 PRO A O 1
ATOM 738 N N . LEU A 1 100 ? 0.710 -6.638 -4.584 1.00 97.69 100 LEU A N 1
ATOM 739 C CA . LEU A 1 100 ? -0.416 -7.233 -3.887 1.00 97.69 100 LEU A CA 1
ATOM 740 C C . LEU A 1 100 ? -0.387 -6.981 -2.372 1.00 97.69 100 LEU A C 1
ATOM 742 O O . LEU A 1 100 ? 0.019 -7.831 -1.575 1.00 97.69 100 LEU A O 1
ATOM 746 N N . GLU A 1 101 ? -1.018 -5.882 -1.971 1.00 96.06 101 GLU A N 1
ATOM 747 C CA . GLU A 1 101 ? -1.288 -5.607 -0.565 1.00 96.06 101 GLU A CA 1
ATOM 748 C C . GLU A 1 101 ? -2.347 -6.595 -0.043 1.00 96.06 101 GLU A C 1
ATOM 750 O O . GLU A 1 101 ? -3.376 -6.863 -0.683 1.00 96.06 101 GLU A O 1
ATOM 755 N N . CYS A 1 102 ? -2.109 -7.122 1.160 1.00 95.06 102 CYS A N 1
ATOM 756 C CA . CYS A 1 102 ? -2.908 -8.169 1.809 1.00 95.06 102 CYS A CA 1
ATOM 757 C C . CYS A 1 102 ? -2.992 -9.495 1.027 1.00 95.06 102 CYS A C 1
ATOM 759 O O . CYS A 1 102 ? -4.086 -10.023 0.795 1.00 95.06 102 CYS A O 1
ATOM 761 N N . THR A 1 103 ? -1.857 -10.114 0.692 1.00 96.62 103 THR A N 1
ATOM 762 C CA . THR A 1 103 ? -1.810 -11.430 0.008 1.00 96.62 103 THR A CA 1
ATOM 763 C C . THR A 1 103 ? -2.699 -12.512 0.660 1.00 96.62 103 THR A C 1
ATOM 765 O O . THR A 1 103 ? -3.372 -13.282 -0.035 1.00 96.62 103 THR A O 1
ATOM 768 N N . ASN A 1 104 ? -2.793 -12.542 1.998 1.00 96.75 104 ASN A N 1
ATOM 769 C CA . ASN A 1 104 ? -3.701 -13.436 2.736 1.00 96.75 104 ASN A CA 1
ATOM 770 C C . ASN A 1 104 ? -5.176 -13.210 2.377 1.00 96.75 104 ASN A C 1
ATOM 772 O O . ASN A 1 104 ? -5.945 -14.166 2.286 1.00 96.75 104 ASN A O 1
ATOM 776 N N . HIS A 1 105 ? -5.586 -11.958 2.174 1.00 97.19 105 HIS A N 1
ATOM 777 C CA . HIS A 1 105 ? -6.971 -11.623 1.871 1.00 97.19 105 HIS A CA 1
ATOM 778 C C . HIS A 1 105 ? -7.365 -12.114 0.475 1.00 97.19 105 HIS A C 1
ATOM 780 O O . HIS A 1 105 ? -8.475 -12.615 0.310 1.00 97.19 105 HIS A O 1
ATOM 786 N N . VAL A 1 106 ? -6.457 -12.100 -0.507 1.00 97.56 106 VAL A N 1
ATOM 787 C CA . VAL A 1 106 ? -6.713 -12.775 -1.792 1.00 97.56 106 VAL A CA 1
ATOM 788 C C . VAL A 1 106 ? -6.844 -14.276 -1.586 1.00 97.56 106 VAL A C 1
ATOM 790 O O . VAL A 1 106 ? -7.869 -14.850 -1.954 1.00 97.56 106 VAL A O 1
ATOM 793 N N . ALA A 1 107 ? -5.864 -14.908 -0.937 1.00 97.62 107 ALA A N 1
ATOM 794 C CA . ALA A 1 107 ? -5.858 -16.355 -0.730 1.00 97.62 107 ALA A CA 1
ATOM 795 C C . ALA A 1 107 ? -7.123 -16.867 -0.015 1.00 97.62 107 ALA A C 1
ATOM 797 O O . ALA A 1 107 ? -7.608 -17.952 -0.334 1.00 97.62 107 ALA A O 1
ATOM 798 N N . LEU A 1 108 ? -7.678 -16.075 0.908 1.00 97.12 108 LEU A N 1
ATOM 799 C CA . LEU A 1 108 ? -8.851 -16.409 1.721 1.00 97.12 108 LEU A CA 1
ATOM 800 C C . LEU A 1 108 ? -10.165 -15.776 1.230 1.00 97.12 108 LEU A C 1
ATOM 802 O O . LEU A 1 108 ? -11.202 -15.989 1.855 1.00 97.12 108 LEU A O 1
ATOM 806 N N . ASN A 1 109 ? -10.150 -15.022 0.124 1.00 96.88 109 ASN A N 1
ATOM 807 C CA . ASN A 1 109 ? -11.313 -14.289 -0.394 1.00 96.88 109 ASN A CA 1
ATOM 808 C C . ASN A 1 109 ? -11.939 -13.317 0.637 1.00 96.88 109 ASN A C 1
ATOM 810 O O . ASN A 1 109 ? -13.153 -13.285 0.844 1.00 96.88 109 ASN A O 1
ATOM 814 N N . LEU A 1 110 ? -11.091 -12.525 1.291 1.00 95.88 110 LEU A N 1
ATOM 815 C CA . LEU A 1 110 ? -11.453 -11.463 2.229 1.00 95.88 110 LEU A CA 1
ATOM 816 C C . LEU A 1 110 ? -11.387 -10.084 1.538 1.00 95.88 110 LEU A C 1
ATOM 818 O O . LEU A 1 110 ? -10.698 -9.933 0.527 1.00 95.88 110 LEU A O 1
ATOM 822 N N . PRO A 1 111 ? -12.111 -9.065 2.040 1.00 93.00 111 PRO A N 1
ATOM 823 C CA . PRO A 1 111 ? -12.104 -7.724 1.450 1.00 93.00 111 PRO A CA 1
ATOM 824 C C . PRO A 1 111 ? -10.754 -7.005 1.619 1.00 93.00 111 PRO A C 1
ATOM 826 O O . PRO A 1 111 ? -9.918 -7.416 2.416 1.00 93.00 111 PRO A O 1
ATOM 829 N N . ASN A 1 112 ? -10.588 -5.869 0.937 1.00 91.88 112 ASN A N 1
ATOM 830 C CA . ASN A 1 112 ? -9.487 -4.903 1.107 1.00 91.88 112 ASN A CA 1
ATOM 831 C C . ASN A 1 112 ? -8.091 -5.318 0.603 1.00 91.88 112 ASN A C 1
ATOM 833 O O . ASN A 1 112 ? -7.149 -4.567 0.831 1.00 91.88 112 ASN A O 1
ATOM 837 N N . ALA A 1 113 ? -7.950 -6.431 -0.125 1.00 96.38 113 ALA A N 1
ATOM 838 C CA . ALA A 1 113 ? -6.756 -6.645 -0.949 1.00 96.38 113 ALA A CA 1
ATOM 839 C C . ALA A 1 113 ? -6.730 -5.670 -2.138 1.00 96.38 113 ALA A C 1
ATOM 841 O O . ALA A 1 113 ? -7.779 -5.402 -2.736 1.00 96.38 113 ALA A O 1
ATOM 842 N N . MET A 1 114 ? -5.552 -5.155 -2.491 1.00 97.25 114 MET A N 1
ATOM 843 C CA . MET A 1 114 ? -5.388 -4.163 -3.560 1.00 97.25 114 MET A CA 1
ATOM 844 C C . MET A 1 114 ? -3.989 -4.207 -4.179 1.00 97.25 114 MET A C 1
ATOM 846 O O . MET A 1 114 ? -3.042 -4.624 -3.531 1.00 97.25 114 MET A O 1
ATOM 850 N N . ALA A 1 115 ? -3.864 -3.737 -5.419 1.00 98.12 115 ALA A N 1
ATOM 851 C CA . ALA A 1 115 ? -2.572 -3.435 -6.030 1.00 98.12 115 ALA A CA 1
ATOM 852 C C . ALA A 1 115 ? -2.320 -1.928 -5.932 1.00 98.12 115 ALA A C 1
ATOM 854 O O . ALA A 1 115 ? -3.178 -1.132 -6.337 1.00 98.12 115 ALA A O 1
ATOM 855 N N . VAL A 1 116 ? -1.166 -1.527 -5.403 1.00 97.75 116 VAL A N 1
ATOM 856 C CA . VAL A 1 116 ? -0.857 -0.124 -5.107 1.00 97.75 116 VAL A CA 1
ATOM 857 C C . VAL A 1 116 ? 0.527 0.239 -5.622 1.00 97.75 116 VAL A C 1
ATOM 859 O O . VAL A 1 116 ? 1.464 -0.553 -5.616 1.00 97.75 116 VAL A O 1
ATOM 862 N N . LEU A 1 117 ? 0.660 1.481 -6.073 1.00 97.25 117 LEU A N 1
ATOM 863 C CA . LEU A 1 117 ? 1.956 2.101 -6.299 1.00 97.25 117 LEU A CA 1
ATOM 864 C C . LEU A 1 117 ? 1.885 3.594 -5.981 1.00 97.25 117 LEU A C 1
ATOM 866 O O . LEU A 1 117 ? 0.827 4.219 -6.091 1.00 97.25 117 LEU A O 1
ATOM 870 N N . ALA A 1 118 ? 3.039 4.182 -5.681 1.00 97.44 118 ALA A N 1
ATOM 871 C CA . ALA A 1 118 ? 3.258 5.622 -5.685 1.00 97.44 118 ALA A CA 1
ATOM 872 C C . ALA A 1 118 ? 4.414 5.972 -6.630 1.00 97.44 118 ALA A C 1
ATOM 874 O O . ALA A 1 118 ? 5.417 5.266 -6.688 1.00 97.44 118 ALA A O 1
ATOM 875 N N . ALA A 1 119 ? 4.286 7.079 -7.362 1.00 97.31 119 ALA A N 1
ATOM 876 C CA . ALA A 1 119 ? 5.297 7.552 -8.303 1.00 97.31 119 ALA A CA 1
ATOM 877 C C . ALA A 1 119 ? 5.643 9.015 -8.024 1.00 97.31 119 ALA A C 1
ATOM 879 O O . ALA A 1 119 ? 4.749 9.855 -7.908 1.00 97.31 119 ALA A O 1
ATOM 880 N N . ALA A 1 120 ? 6.934 9.341 -7.967 1.00 96.94 120 ALA A N 1
ATOM 881 C CA . ALA A 1 120 ? 7.396 10.705 -7.723 1.00 96.94 120 ALA A CA 1
ATOM 882 C C . ALA A 1 120 ? 8.709 11.006 -8.465 1.00 96.94 120 ALA A C 1
ATOM 884 O O . ALA A 1 120 ? 9.404 10.079 -8.885 1.00 96.94 120 ALA A O 1
ATOM 885 N N . PRO A 1 121 ? 9.085 12.287 -8.650 1.00 96.12 121 PRO A N 1
ATOM 886 C CA . PRO A 1 121 ? 10.419 12.625 -9.137 1.00 96.12 121 PRO A CA 1
ATOM 887 C C . PRO A 1 121 ? 11.496 11.953 -8.279 1.00 96.12 121 PRO A C 1
ATOM 889 O O . PRO A 1 121 ? 11.345 11.862 -7.056 1.00 96.12 121 PRO A O 1
ATOM 892 N N . ARG A 1 122 ? 12.580 11.500 -8.912 1.00 94.88 122 ARG A N 1
ATOM 893 C CA . AR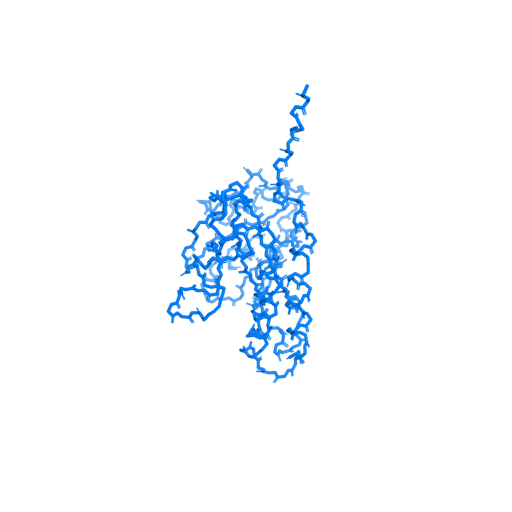G A 1 122 ? 13.661 10.779 -8.229 1.00 94.88 122 ARG A CA 1
ATOM 894 C C . ARG A 1 122 ? 14.149 11.516 -6.972 1.00 94.88 122 ARG A C 1
ATOM 896 O O . ARG A 1 122 ? 14.437 12.710 -7.025 1.00 94.88 122 ARG A O 1
ATOM 903 N N . GLY A 1 123 ? 14.236 10.795 -5.856 1.00 94.56 123 GLY A N 1
ATOM 904 C CA . GLY A 1 123 ? 14.631 11.305 -4.542 1.00 94.56 123 GLY A CA 1
ATOM 905 C C . GLY A 1 123 ? 13.500 11.909 -3.702 1.00 94.56 123 GLY A C 1
ATOM 906 O O . GLY A 1 123 ? 13.771 12.384 -2.605 1.00 94.56 123 GLY A O 1
ATOM 907 N N . SER A 1 124 ? 12.251 11.910 -4.186 1.00 95.88 124 SER A N 1
ATOM 908 C CA . SER A 1 124 ? 11.111 12.466 -3.431 1.00 95.88 124 SER A CA 1
ATOM 909 C C . SER A 1 124 ? 10.437 11.456 -2.497 1.00 95.88 124 SER A C 1
ATOM 911 O O . SER A 1 124 ? 9.701 11.860 -1.602 1.00 95.88 124 SER A O 1
ATOM 913 N N . LEU A 1 125 ? 10.645 10.156 -2.720 1.00 95.12 125 LEU A N 1
ATOM 914 C CA . LEU A 1 125 ? 10.149 9.101 -1.838 1.00 95.12 125 LEU A CA 1
ATOM 915 C C . LEU A 1 125 ? 11.209 8.785 -0.784 1.00 95.12 125 LEU A C 1
ATOM 917 O O . LEU A 1 125 ? 12.399 8.720 -1.096 1.00 95.12 125 LEU A O 1
ATOM 921 N N . LEU A 1 126 ? 10.771 8.584 0.461 1.00 90.56 126 LEU A N 1
ATOM 922 C CA . LEU A 1 126 ? 11.648 8.103 1.521 1.00 90.56 126 LEU A CA 1
ATOM 923 C C . LEU A 1 126 ? 12.184 6.724 1.124 1.00 90.56 126 LEU A C 1
ATOM 925 O O . LEU A 1 126 ? 11.410 5.802 0.886 1.00 90.56 126 LEU A O 1
ATOM 929 N N . HIS A 1 127 ? 13.506 6.580 1.091 1.00 81.50 127 HIS A N 1
ATOM 930 C CA . HIS A 1 127 ? 14.142 5.270 1.026 1.00 81.50 127 HIS A CA 1
ATOM 931 C C . HIS A 1 127 ? 14.021 4.606 2.399 1.00 81.50 127 HIS A C 1
ATOM 933 O O . HIS A 1 127 ? 14.870 4.803 3.269 1.00 81.50 127 HIS A O 1
ATOM 939 N N . ALA A 1 128 ? 12.914 3.898 2.607 1.00 75.06 128 ALA A N 1
ATOM 940 C CA . ALA A 1 128 ? 12.653 3.158 3.830 1.00 75.06 128 ALA A CA 1
ATOM 941 C C . ALA A 1 128 ? 13.268 1.749 3.723 1.00 75.06 128 ALA A C 1
ATOM 943 O O . ALA A 1 128 ? 13.043 1.083 2.712 1.00 75.06 128 ALA A O 1
ATOM 944 N N . PRO A 1 129 ? 14.045 1.293 4.721 1.00 78.25 129 PRO A N 1
ATOM 945 C CA . PRO A 1 129 ? 14.436 -0.111 4.807 1.00 78.25 129 PRO A CA 1
ATOM 946 C C . PRO A 1 129 ? 13.213 -0.983 5.128 1.00 78.25 129 PRO A C 1
ATOM 948 O O . PRO A 1 129 ? 12.209 -0.479 5.636 1.00 78.25 129 PRO A O 1
ATOM 951 N N . ASP A 1 130 ? 13.316 -2.290 4.888 1.00 80.38 130 ASP A N 1
ATOM 952 C CA . ASP A 1 130 ? 12.287 -3.250 5.300 1.00 80.38 130 ASP A CA 1
ATOM 953 C C . ASP A 1 130 ? 12.286 -3.413 6.833 1.00 80.38 130 ASP A C 1
ATOM 955 O O . ASP A 1 130 ? 13.038 -4.195 7.423 1.00 80.38 130 ASP A O 1
ATOM 959 N N . CYS A 1 131 ? 11.495 -2.579 7.507 1.00 86.75 131 CYS A N 1
ATOM 960 C CA . CYS A 1 131 ? 11.344 -2.571 8.953 1.00 86.75 131 CYS A CA 1
ATOM 961 C C . CYS A 1 131 ? 9.928 -2.166 9.373 1.00 86.75 131 CYS A C 1
ATOM 963 O O . CYS A 1 131 ? 9.133 -1.641 8.595 1.00 86.75 131 CYS A O 1
ATOM 965 N N . TYR A 1 132 ? 9.616 -2.363 10.655 1.00 92.25 132 TYR A N 1
ATOM 966 C CA . TYR A 1 132 ? 8.395 -1.804 11.228 1.00 92.25 132 TYR A CA 1
ATOM 967 C C . TYR A 1 132 ? 8.457 -0.273 11.301 1.00 92.25 132 TYR A C 1
ATOM 969 O O . TYR A 1 132 ? 9.530 0.317 11.426 1.00 92.25 132 TYR A O 1
ATOM 977 N N . MET A 1 133 ? 7.280 0.352 11.261 1.00 95.50 133 MET A N 1
ATOM 978 C CA . MET A 1 133 ? 7.096 1.793 11.397 1.00 95.50 133 MET A CA 1
ATOM 979 C C . MET A 1 133 ? 5.841 2.061 12.225 1.00 95.50 133 MET A C 1
ATOM 981 O O . MET A 1 133 ? 4.781 1.510 11.919 1.00 95.50 133 MET A O 1
ATOM 985 N N . ASP A 1 134 ? 5.960 2.913 13.240 1.00 95.75 134 ASP A N 1
ATOM 986 C CA . ASP A 1 134 ? 4.802 3.438 13.959 1.00 95.75 134 ASP A CA 1
ATOM 987 C C . ASP A 1 134 ? 4.074 4.453 13.072 1.00 95.75 134 ASP A C 1
ATOM 989 O O . ASP A 1 134 ? 4.692 5.324 12.454 1.00 95.75 134 ASP A O 1
ATOM 993 N N . LYS A 1 135 ? 2.751 4.309 12.964 1.00 97.12 135 LYS A N 1
ATOM 994 C CA . LYS A 1 135 ? 1.914 5.073 12.031 1.00 97.12 135 LYS A CA 1
ATOM 995 C C . LYS A 1 135 ? 0.768 5.741 12.781 1.00 97.12 135 LYS A C 1
ATOM 997 O O . LYS A 1 135 ? 0.082 5.103 13.575 1.00 97.12 135 LYS A O 1
ATOM 1002 N N . ILE A 1 136 ? 0.519 7.005 12.455 1.00 97.00 136 ILE A N 1
ATOM 1003 C CA . ILE A 1 136 ? -0.707 7.722 12.805 1.00 97.00 136 ILE A CA 1
ATOM 1004 C C . ILE A 1 136 ? -1.241 8.387 11.539 1.00 97.00 136 ILE A C 1
ATOM 1006 O O . ILE A 1 136 ? -0.510 9.077 10.829 1.00 97.00 136 ILE A O 1
ATOM 1010 N N . ALA A 1 137 ? -2.503 8.125 11.219 1.00 97.12 137 ALA A N 1
ATOM 1011 C CA . ALA A 1 137 ? -3.159 8.626 10.019 1.00 97.12 137 ALA A CA 1
ATOM 1012 C C . ALA A 1 137 ? -4.592 9.042 10.354 1.00 97.12 137 ALA A C 1
ATOM 1014 O O . ALA A 1 137 ? -5.227 8.467 11.239 1.00 97.12 137 ALA A O 1
ATOM 1015 N N . GLY A 1 138 ? -5.095 10.051 9.651 1.00 96.50 138 GLY A N 1
ATOM 1016 C CA . GLY A 1 138 ? -6.408 10.626 9.900 1.00 96.50 138 GLY A CA 1
ATOM 1017 C C . GLY A 1 138 ? -6.786 11.683 8.862 1.00 96.50 138 GLY A C 1
ATOM 1018 O O . GLY A 1 138 ? -5.978 11.980 7.977 1.00 96.50 138 GLY A O 1
ATOM 1019 N N . PRO A 1 139 ? -7.987 12.276 8.977 1.00 96.62 139 PRO A N 1
ATOM 1020 C CA . PRO A 1 139 ? -8.404 13.392 8.133 1.00 96.62 139 PRO A CA 1
ATOM 1021 C C . PRO A 1 139 ? -7.424 14.556 8.166 1.00 96.62 139 PRO A C 1
ATOM 1023 O O . PRO A 1 139 ? -6.706 14.769 9.142 1.00 96.62 139 PRO A O 1
ATOM 1026 N N . ALA A 1 140 ? -7.537 15.423 7.159 1.00 96.00 140 ALA A N 1
ATOM 1027 C CA . ALA A 1 140 ? -6.811 16.691 7.105 1.00 96.00 140 ALA A CA 1
ATOM 1028 C C . ALA A 1 140 ? -6.993 17.554 8.370 1.00 96.00 140 ALA A C 1
ATOM 1030 O O . ALA A 1 140 ? -6.084 18.292 8.734 1.00 96.00 140 ALA A O 1
ATOM 1031 N N . ALA A 1 141 ? -8.134 17.441 9.059 1.00 96.81 141 ALA A N 1
ATOM 1032 C CA . ALA A 1 141 ? -8.394 18.143 10.315 1.00 96.81 141 ALA A CA 1
ATOM 1033 C C . ALA A 1 141 ? -7.470 17.720 11.474 1.00 96.81 141 ALA A C 1
ATOM 1035 O O . ALA A 1 141 ? -7.347 18.473 12.430 1.00 96.81 141 ALA A O 1
ATOM 1036 N N . LEU A 1 142 ? -6.821 16.550 11.404 1.00 97.06 142 LEU A N 1
ATOM 1037 C CA . LEU A 1 142 ? -5.846 16.106 12.409 1.00 97.06 142 LEU A CA 1
ATOM 1038 C C . LEU A 1 142 ? -4.410 16.541 12.091 1.00 97.06 142 LEU A C 1
ATOM 1040 O O . LEU A 1 142 ? -3.501 16.294 12.885 1.00 97.06 142 LEU A O 1
ATOM 1044 N N . ALA A 1 143 ? -4.172 17.159 10.932 1.00 96.25 143 ALA A N 1
ATOM 1045 C CA . ALA A 1 143 ? -2.835 17.568 10.532 1.00 96.25 143 ALA A CA 1
ATOM 1046 C C . ALA A 1 143 ? -2.284 18.633 11.494 1.00 96.25 143 ALA A C 1
ATOM 1048 O O . ALA A 1 143 ? -2.788 19.750 11.549 1.00 96.25 143 ALA A O 1
ATOM 1049 N N . GLY A 1 144 ? -1.222 18.283 12.224 1.00 96.81 144 GLY A N 1
ATOM 1050 C CA . GLY A 1 144 ? -0.607 19.147 13.237 1.00 96.81 144 GLY A CA 1
ATOM 1051 C C . GLY A 1 144 ? -1.235 19.054 14.631 1.00 96.81 144 GLY A C 1
ATOM 1052 O O . GLY A 1 144 ? -0.685 19.638 15.558 1.00 96.81 144 GLY A O 1
ATOM 1053 N N . GLU A 1 145 ? -2.327 18.302 14.789 1.00 97.94 145 GLU A N 1
ATOM 1054 C CA . GLU A 1 145 ? -3.026 18.125 16.070 1.00 97.94 145 GLU A CA 1
ATOM 1055 C C . GLU A 1 145 ? -2.576 16.856 16.809 1.00 97.94 145 GLU A C 1
ATOM 1057 O O . GLU A 1 145 ? -2.597 16.801 18.033 1.00 97.94 145 GLU A O 1
ATOM 1062 N N . VAL A 1 146 ? -2.147 15.828 16.070 1.00 97.50 146 VAL A N 1
ATOM 1063 C CA . VAL A 1 146 ? -1.693 14.540 16.620 1.00 97.50 146 VAL A CA 1
ATOM 1064 C C . VAL A 1 146 ? -0.190 14.331 16.411 1.00 97.50 146 VAL A C 1
ATOM 1066 O O . VAL A 1 146 ? 0.405 14.899 15.494 1.00 97.50 146 VAL A O 1
ATOM 1069 N N . SER A 1 147 ? 0.436 13.501 17.250 1.00 97.56 147 SER A N 1
ATOM 1070 C CA . SER A 1 147 ? 1.883 13.258 17.233 1.00 97.56 147 SER A CA 1
ATOM 1071 C C . SER A 1 147 ? 2.242 11.830 17.640 1.00 97.56 147 SER A C 1
ATOM 1073 O O . SER A 1 147 ? 1.729 11.315 18.630 1.00 97.56 147 SER A O 1
ATOM 1075 N N . LEU A 1 148 ? 3.191 11.217 16.925 1.00 97.06 148 LEU A N 1
ATOM 1076 C CA . LEU A 1 148 ? 3.774 9.920 17.300 1.00 97.06 148 LEU A CA 1
ATOM 1077 C C . LEU A 1 148 ? 4.623 9.989 18.579 1.00 97.06 148 LEU A C 1
ATOM 1079 O O . LEU A 1 148 ? 4.792 8.979 19.248 1.00 97.06 148 LEU A O 1
ATOM 1083 N N . GLU A 1 149 ? 5.132 11.171 18.929 1.00 97.25 149 GLU A N 1
ATOM 1084 C CA . GLU A 1 149 ? 5.931 11.383 20.146 1.00 97.25 149 GLU A CA 1
ATOM 1085 C C . GLU A 1 149 ? 5.061 11.598 21.395 1.00 97.25 149 GLU A C 1
ATOM 1087 O O . GLU A 1 149 ? 5.574 11.710 22.509 1.00 97.25 149 GLU A O 1
ATOM 1092 N N . ALA A 1 150 ? 3.745 11.724 21.211 1.00 97.31 150 ALA A N 1
ATOM 1093 C CA . ALA A 1 150 ? 2.792 11.906 22.292 1.00 97.31 150 ALA A CA 1
ATOM 1094 C C . ALA A 1 150 ? 2.175 10.570 22.718 1.00 97.31 150 ALA A C 1
ATOM 1096 O O . ALA A 1 150 ? 2.122 9.611 21.947 1.00 97.31 150 ALA A O 1
ATOM 1097 N N . ASP A 1 151 ? 1.675 10.518 23.951 1.00 97.69 151 ASP A N 1
ATOM 1098 C CA . ASP A 1 151 ? 0.964 9.341 24.437 1.00 97.69 151 ASP A CA 1
ATOM 1099 C C . ASP A 1 151 ? -0.432 9.187 23.801 1.00 97.69 151 ASP A C 1
ATOM 1101 O O . ASP A 1 151 ? -0.966 10.072 23.119 1.00 97.69 151 ASP A O 1
ATOM 1105 N N . THR A 1 152 ? -1.037 8.017 24.014 1.00 97.81 152 THR A N 1
ATOM 1106 C CA . THR A 1 152 ? -2.366 7.691 23.485 1.00 97.81 152 THR A CA 1
ATOM 1107 C C . THR A 1 152 ? -3.442 8.654 23.997 1.00 97.81 152 THR A C 1
ATOM 1109 O O . THR A 1 152 ? -4.324 9.033 23.227 1.00 97.81 152 THR A O 1
ATOM 1112 N N . SER A 1 153 ? -3.359 9.091 25.260 1.00 97.75 153 SER A N 1
ATOM 1113 C CA . SER A 1 153 ? -4.335 10.008 25.871 1.00 97.75 153 SER A CA 1
ATOM 1114 C C . SER A 1 153 ? -4.361 11.341 25.139 1.00 97.75 153 SER A C 1
ATOM 1116 O O . SER A 1 153 ? -5.427 11.806 24.734 1.00 97.75 153 SER A O 1
ATOM 1118 N N . TYR A 1 154 ? -3.182 11.920 24.905 1.00 98.31 154 TYR A N 1
ATOM 1119 C CA . TYR A 1 154 ? -3.033 13.163 24.166 1.00 98.31 154 TYR A CA 1
ATOM 1120 C C . TYR A 1 154 ? -3.641 13.055 22.769 1.00 98.31 154 TYR A C 1
ATOM 1122 O O . TYR A 1 154 ? -4.455 13.891 22.384 1.00 98.31 154 TYR A O 1
ATOM 1130 N N . ASN A 1 155 ? -3.285 12.012 22.015 1.00 98.38 155 ASN A N 1
ATOM 1131 C CA . ASN A 1 155 ? -3.756 11.865 20.639 1.00 98.38 155 ASN A CA 1
ATOM 1132 C C . ASN A 1 155 ? -5.277 11.674 20.558 1.00 98.38 155 ASN A C 1
ATOM 1134 O O . ASN A 1 155 ? -5.911 12.205 19.646 1.00 98.38 155 ASN A O 1
ATOM 1138 N N . VAL A 1 156 ? -5.879 10.962 21.515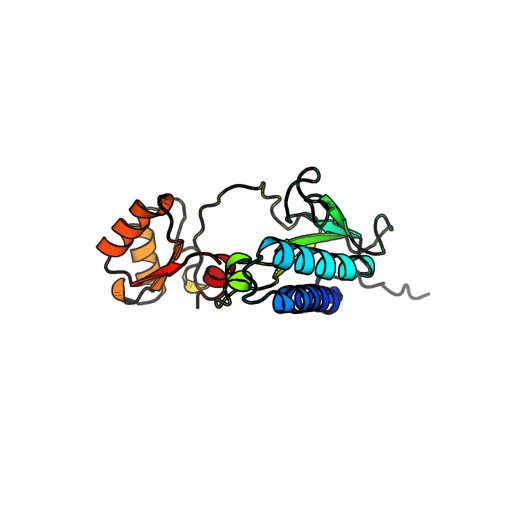 1.00 98.38 156 VAL A N 1
ATOM 1139 C CA . VAL A 1 156 ? -7.338 10.804 21.589 1.00 98.38 156 VAL A CA 1
ATOM 1140 C C . VAL A 1 156 ? -8.023 12.134 21.904 1.00 98.38 156 VAL A C 1
ATOM 1142 O O . VAL A 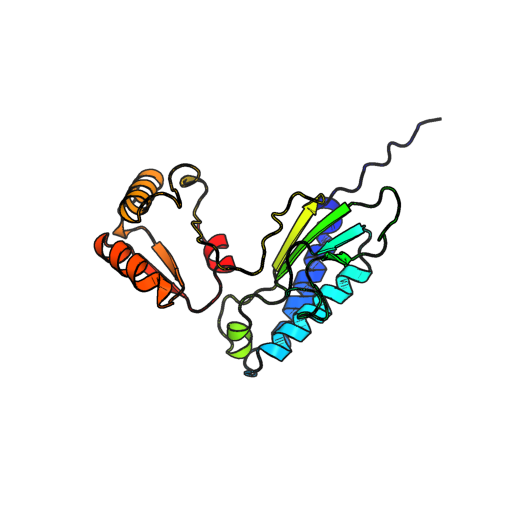1 156 ? -8.994 12.490 21.235 1.00 98.38 156 VAL A O 1
ATOM 1145 N N . GLU A 1 157 ? -7.524 12.886 22.885 1.00 98.06 157 GLU A N 1
ATOM 1146 C CA . GLU A 1 157 ? -8.081 14.191 23.259 1.00 98.06 157 GLU A CA 1
ATOM 1147 C C . GLU A 1 157 ? -7.941 15.219 22.130 1.00 98.06 157 GLU A C 1
ATOM 1149 O O . GLU A 1 157 ? -8.911 15.906 21.797 1.00 98.06 157 GLU A O 1
ATOM 1154 N N . ALA A 1 158 ? -6.769 15.284 21.495 1.00 98.19 158 ALA A N 1
ATOM 1155 C CA . ALA A 1 158 ? -6.509 16.174 20.371 1.00 98.19 158 ALA A CA 1
ATOM 1156 C C . ALA A 1 158 ? -7.398 15.834 19.167 1.00 98.19 158 ALA A C 1
ATOM 1158 O O . ALA A 1 158 ? -8.036 16.721 18.598 1.00 98.19 158 ALA A O 1
ATOM 1159 N N . ALA A 1 159 ? -7.531 14.548 18.824 1.00 98.06 159 ALA A N 1
ATOM 1160 C CA . ALA A 1 159 ? -8.409 14.121 17.740 1.00 98.06 159 ALA A CA 1
ATOM 1161 C C . ALA A 1 159 ? -9.891 14.400 18.037 1.00 98.06 159 ALA A C 1
ATOM 1163 O O . ALA A 1 159 ? -10.625 14.849 17.156 1.00 98.06 159 ALA A O 1
ATOM 1164 N N . ALA A 1 160 ? -10.338 14.176 19.276 1.00 98.06 160 ALA A N 1
ATOM 1165 C CA . ALA A 1 160 ? -11.695 14.492 19.717 1.00 98.06 160 ALA A CA 1
ATOM 1166 C C . ALA A 1 160 ? -11.991 15.995 19.581 1.00 98.06 160 ALA A C 1
ATOM 1168 O O . ALA A 1 160 ? -13.016 16.379 19.008 1.00 98.06 160 ALA A O 1
ATOM 1169 N N . ALA A 1 161 ? -11.067 16.842 20.042 1.00 98.19 161 ALA A N 1
ATOM 1170 C CA . ALA A 1 161 ? -11.184 18.292 19.950 1.00 98.19 161 ALA A CA 1
ATOM 1171 C C . ALA A 1 161 ? -11.203 18.778 18.492 1.00 98.19 161 ALA A C 1
ATOM 1173 O O . ALA A 1 161 ? -12.127 19.493 18.099 1.00 98.19 161 ALA A O 1
ATOM 1174 N N . ALA A 1 162 ? -10.236 18.345 17.678 1.00 97.88 162 ALA A N 1
ATOM 1175 C CA . ALA A 1 162 ? -10.103 18.748 16.279 1.00 97.88 162 ALA A CA 1
ATOM 1176 C C . ALA A 1 162 ? -11.307 18.328 15.418 1.00 97.88 162 ALA A C 1
ATOM 1178 O O . ALA A 1 162 ? -11.717 19.053 14.512 1.00 97.88 162 ALA A O 1
ATOM 1179 N N . LEU A 1 163 ? -11.912 17.174 15.719 1.00 97.19 163 LEU A N 1
ATOM 1180 C CA . LEU A 1 163 ? -13.071 16.649 14.991 1.00 97.19 163 LEU A CA 1
ATOM 1181 C C . LEU A 1 163 ? -14.420 17.046 15.600 1.00 97.19 163 LEU A C 1
ATOM 1183 O O . LEU A 1 163 ? -15.453 16.646 15.061 1.00 97.19 163 LEU A O 1
ATOM 1187 N N . ALA A 1 164 ? -14.423 17.809 16.700 1.00 97.44 164 ALA A N 1
ATOM 1188 C CA . ALA A 1 164 ? -15.619 18.163 17.466 1.00 97.44 164 ALA A CA 1
ATOM 1189 C C . ALA A 1 164 ? -16.484 16.935 17.826 1.00 97.44 164 ALA A C 1
ATOM 1191 O O . ALA A 1 164 ? -17.705 16.928 17.648 1.00 97.44 164 ALA A O 1
ATOM 1192 N N . LYS A 1 165 ? -15.830 15.879 18.318 1.00 97.00 165 LYS A N 1
ATOM 1193 C CA . LYS A 1 165 ? -16.421 14.584 18.684 1.00 97.00 165 LYS A CA 1
ATOM 1194 C C . LYS A 1 165 ? -16.076 14.225 20.125 1.00 97.00 165 LYS A C 1
ATOM 1196 O O . LYS A 1 165 ? -15.053 14.658 20.643 1.00 97.00 165 LYS A O 1
ATOM 1201 N N . SER A 1 166 ? -16.893 13.397 20.775 1.00 97.31 166 SER A N 1
ATOM 1202 C CA . SER A 1 166 ? -16.438 12.702 21.985 1.00 97.31 166 SER A CA 1
ATOM 1203 C C . SER A 1 166 ? -15.454 11.580 21.618 1.00 97.31 166 SER A C 1
ATOM 1205 O O . SER A 1 166 ? -15.534 11.055 20.504 1.00 97.31 166 SER A O 1
ATOM 1207 N N . PRO A 1 167 ? -14.575 11.144 22.541 1.00 96.62 167 PRO A N 1
ATOM 1208 C CA . PRO A 1 167 ? -13.716 9.975 22.329 1.00 96.62 167 PRO A CA 1
ATOM 1209 C C . PRO A 1 167 ? -14.476 8.735 21.831 1.00 96.62 167 PRO A C 1
ATOM 1211 O O . PRO A 1 167 ? -14.038 8.079 20.894 1.00 96.62 167 PRO A O 1
ATOM 1214 N N . SER A 1 168 ? -15.686 8.498 22.343 1.00 96.81 168 SER A N 1
ATOM 1215 C CA . SER A 1 168 ? -16.569 7.398 21.925 1.00 96.81 168 SER A CA 1
ATOM 1216 C C . SER A 1 168 ? -17.177 7.502 20.530 1.00 96.81 168 SER A C 1
ATOM 1218 O O . SER A 1 168 ? -17.779 6.552 20.035 1.00 96.81 168 SER A O 1
ATOM 1220 N N . GLN A 1 169 ? -17.016 8.645 19.868 1.00 96.69 169 GLN A N 1
ATOM 1221 C CA . GLN A 1 169 ? -17.363 8.832 18.461 1.00 96.69 169 GLN A CA 1
ATOM 1222 C C . GLN A 1 169 ? -16.133 8.753 17.547 1.00 96.69 169 GLN A C 1
ATOM 1224 O O . GLN A 1 169 ? -16.275 8.841 16.321 1.00 96.69 169 GLN A O 1
ATOM 1229 N N . LEU A 1 170 ? -14.930 8.632 18.117 1.00 96.88 170 LEU A N 1
ATOM 1230 C CA . LEU A 1 170 ? -13.725 8.345 17.359 1.00 96.88 170 LEU A CA 1
ATOM 1231 C C . LEU A 1 170 ? -13.687 6.858 17.041 1.00 96.88 170 LEU A C 1
ATOM 1233 O O . LEU A 1 170 ? -13.889 6.019 17.915 1.00 96.88 170 LEU A O 1
ATOM 1237 N N . ARG A 1 171 ? -13.392 6.556 15.778 1.00 96.94 171 ARG A N 1
ATOM 1238 C CA . ARG A 1 171 ? -13.197 5.197 15.298 1.00 96.94 171 ARG A CA 1
ATOM 1239 C C . ARG A 1 171 ? -11.742 5.026 14.893 1.00 96.94 171 ARG A C 1
ATOM 1241 O O . ARG A 1 171 ? -11.308 5.647 13.926 1.00 96.94 171 ARG A O 1
ATOM 1248 N N . VAL A 1 172 ? -11.000 4.213 15.636 1.00 97.62 172 VAL A N 1
ATOM 1249 C CA . VAL A 1 172 ? -9.556 4.016 15.450 1.00 97.62 172 VAL A CA 1
ATOM 1250 C C . VAL A 1 172 ? -9.297 2.600 14.955 1.00 97.62 172 VAL A C 1
ATOM 1252 O O . VAL A 1 172 ? -9.738 1.625 15.562 1.00 97.62 172 VAL A O 1
ATOM 1255 N N . VAL A 1 173 ? -8.587 2.482 13.834 1.00 97.81 173 VAL A N 1
ATOM 1256 C CA . VAL A 1 173 ? -8.182 1.190 13.273 1.00 97.81 173 VAL A CA 1
ATOM 1257 C C . VAL A 1 173 ? -6.815 0.807 13.830 1.00 97.81 173 VAL A C 1
ATOM 1259 O O . VAL A 1 173 ? -5.881 1.601 13.769 1.00 97.81 173 VAL A O 1
ATOM 1262 N N . VAL A 1 174 ? -6.688 -0.411 14.356 1.00 98.06 174 VAL A N 1
ATOM 1263 C CA . VAL A 1 174 ? -5.432 -0.950 14.895 1.00 98.06 174 VAL A CA 1
ATOM 1264 C C . VAL A 1 174 ? -5.236 -2.369 14.367 1.00 98.06 174 VAL A C 1
ATOM 1266 O O . VAL A 1 174 ? -6.173 -3.168 14.357 1.00 98.06 174 VAL A O 1
ATOM 1269 N N . MET A 1 175 ? -4.023 -2.719 13.932 1.00 97.56 175 MET A N 1
ATOM 1270 C CA . MET A 1 175 ? -3.732 -4.112 13.576 1.00 97.56 175 MET A CA 1
ATOM 1271 C C . MET A 1 175 ? -3.785 -5.004 14.821 1.00 97.56 175 MET A C 1
ATOM 1273 O O . MET A 1 175 ? -3.143 -4.691 15.826 1.00 97.56 175 MET A O 1
ATOM 1277 N N . ASP A 1 176 ? -4.474 -6.139 14.743 1.00 97.25 176 ASP A N 1
ATOM 1278 C CA . ASP A 1 176 ? -4.559 -7.113 15.832 1.00 97.25 176 ASP A CA 1
ATOM 1279 C C . ASP A 1 176 ? -3.249 -7.898 15.943 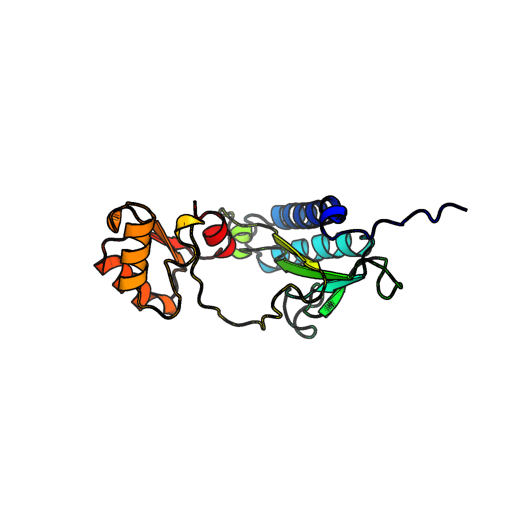1.00 97.25 176 ASP A C 1
ATOM 1281 O O . ASP A 1 176 ? -2.994 -8.855 15.203 1.00 97.25 176 ASP A O 1
ATOM 1285 N N . ARG A 1 177 ? -2.343 -7.411 16.793 1.00 97.75 177 ARG A N 1
ATOM 1286 C CA . ARG A 1 177 ? -1.003 -7.966 17.000 1.00 97.75 177 ARG A CA 1
ATOM 1287 C C . ARG A 1 177 ? -0.617 -7.848 18.474 1.00 97.75 177 ARG A C 1
ATOM 1289 O O . ARG A 1 177 ? -0.919 -6.819 19.078 1.00 97.75 177 ARG A O 1
ATOM 1296 N N . PRO A 1 178 ? 0.167 -8.796 19.026 1.00 98.00 178 PRO A N 1
ATOM 1297 C CA . PRO A 1 178 ? 0.635 -8.721 20.416 1.00 98.00 178 PRO A CA 1
ATOM 1298 C C . PRO A 1 178 ? 1.343 -7.400 20.763 1.00 98.00 178 PRO A C 1
ATOM 1300 O O . PRO A 1 178 ? 1.176 -6.856 21.849 1.00 98.00 178 PRO A O 1
ATOM 1303 N N . ARG A 1 179 ? 2.080 -6.822 19.803 1.00 97.69 179 ARG A N 1
ATOM 1304 C CA . ARG A 1 179 ? 2.766 -5.527 19.967 1.00 97.69 179 ARG A CA 1
ATOM 1305 C C . ARG A 1 179 ? 1.830 -4.332 20.206 1.00 97.69 179 ARG A C 1
ATOM 1307 O O . ARG A 1 179 ? 2.293 -3.314 20.698 1.00 97.69 179 ARG A O 1
ATOM 1314 N N . HIS A 1 180 ? 0.538 -4.442 19.889 1.00 98.38 180 HIS A N 1
ATOM 1315 C CA . HIS A 1 180 ? -0.445 -3.372 20.087 1.00 98.38 180 HIS A CA 1
ATOM 1316 C C . HIS A 1 180 ? -1.337 -3.580 21.317 1.00 98.38 180 HIS A C 1
ATOM 1318 O O . HIS A 1 180 ? -2.236 -2.778 21.550 1.00 98.38 180 HIS A O 1
ATOM 1324 N N . GLU A 1 181 ? -1.113 -4.612 22.137 1.00 98.12 181 GLU A N 1
ATOM 1325 C CA . GLU A 1 181 ? -1.950 -4.863 23.320 1.00 98.12 181 GLU A CA 1
ATOM 1326 C C . GLU A 1 181 ? -2.021 -3.661 24.268 1.00 98.12 181 GLU A C 1
ATOM 1328 O O . GLU A 1 181 ? -3.084 -3.374 24.819 1.00 98.12 181 GLU A O 1
ATOM 1333 N N . GLN A 1 182 ? -0.903 -2.952 24.454 1.00 98.00 182 GLN A N 1
ATOM 1334 C CA . GLN A 1 182 ? -0.863 -1.764 25.303 1.00 98.00 182 GLN A CA 1
ATOM 1335 C C . GLN A 1 182 ? -1.675 -0.612 24.699 1.00 98.00 182 GLN A C 1
ATOM 1337 O O . GLN A 1 182 ? -2.562 -0.096 25.374 1.00 98.00 182 GLN A O 1
ATOM 1342 N N . LEU A 1 183 ? -1.458 -0.297 23.418 1.00 98.19 183 LEU A N 1
ATOM 1343 C CA . LEU A 1 183 ? -2.229 0.709 22.681 1.00 98.19 183 LEU A CA 1
ATOM 1344 C C . LEU A 1 183 ? -3.737 0.414 22.735 1.00 98.19 183 LEU A C 1
ATOM 1346 O O . LEU A 1 183 ? -4.542 1.290 23.036 1.00 98.19 183 LEU A O 1
ATOM 1350 N N . ILE A 1 184 ? -4.136 -0.843 22.513 1.00 98.44 184 ILE A N 1
ATOM 1351 C CA . ILE A 1 184 ? -5.543 -1.266 22.565 1.00 98.44 184 ILE A CA 1
ATOM 1352 C C . ILE A 1 184 ? -6.121 -1.090 23.976 1.00 98.44 184 ILE A C 1
ATOM 1354 O O . ILE A 1 184 ? -7.277 -0.687 24.115 1.00 98.44 184 ILE A O 1
ATOM 1358 N N . ARG A 1 185 ? -5.357 -1.401 25.032 1.00 98.31 185 ARG A N 1
ATOM 1359 C CA . ARG A 1 185 ? -5.798 -1.180 26.420 1.00 98.31 185 ARG A CA 1
ATOM 1360 C C . ARG A 1 185 ? -6.012 0.302 26.711 1.00 98.31 185 ARG A C 1
ATOM 1362 O O . ARG A 1 185 ? -7.038 0.638 27.294 1.00 98.31 185 ARG A O 1
ATOM 1369 N N . GLU A 1 186 ? -5.085 1.157 26.297 1.00 98.19 186 GLU A N 1
ATOM 1370 C CA . GLU A 1 186 ? -5.166 2.608 26.494 1.00 98.19 186 GLU A CA 1
ATOM 1371 C C . GLU A 1 186 ? -6.363 3.199 25.741 1.00 98.19 186 GLU A C 1
ATOM 1373 O O . GLU A 1 186 ? -7.206 3.851 26.347 1.00 98.19 186 GLU A O 1
ATOM 1378 N N . LEU A 1 187 ? -6.542 2.867 24.459 1.00 98.19 187 LEU A N 1
ATOM 1379 C CA . LEU A 1 187 ? -7.702 3.313 23.676 1.00 98.19 187 LEU A CA 1
ATOM 1380 C C . LEU A 1 187 ? -9.042 2.900 24.315 1.00 98.19 187 LEU A C 1
ATOM 1382 O O . LEU A 1 187 ? -9.977 3.700 24.357 1.00 98.19 187 LEU A O 1
ATOM 1386 N N . LYS A 1 188 ? -9.132 1.684 24.876 1.00 97.44 188 LYS A N 1
ATOM 1387 C CA . LYS A 1 188 ? -10.329 1.223 25.606 1.00 97.44 188 LYS A CA 1
ATOM 1388 C C . LYS A 1 188 ? -10.597 2.032 26.874 1.00 97.44 188 LYS A C 1
ATOM 1390 O O . LYS A 1 188 ? -11.757 2.232 27.217 1.00 97.44 188 LYS A O 1
ATOM 1395 N N . GLN A 1 189 ? -9.559 2.486 27.578 1.00 97.75 189 GLN A N 1
ATOM 1396 C CA . GLN A 1 189 ? -9.720 3.336 28.766 1.00 97.75 189 GLN A CA 1
ATOM 1397 C C . GLN A 1 189 ? -10.307 4.709 28.416 1.00 97.75 189 GLN A C 1
ATOM 1399 O O . GLN A 1 189 ? -10.987 5.301 29.251 1.00 97.75 189 GLN A O 1
ATOM 1404 N N . HIS A 1 190 ? -10.100 5.174 27.182 1.00 96.88 190 HIS A N 1
ATOM 1405 C CA . HIS A 1 190 ? -10.692 6.401 26.650 1.00 96.88 190 HIS A CA 1
ATOM 1406 C C . HIS A 1 190 ? -12.055 6.200 25.966 1.00 96.88 190 HIS A C 1
ATOM 1408 O O . HIS A 1 190 ? -12.570 7.147 25.378 1.00 96.88 190 HIS A O 1
ATOM 1414 N N . ASP A 1 191 ? -12.652 5.005 26.045 1.00 96.19 191 ASP A N 1
ATOM 1415 C CA . ASP A 1 191 ? -13.958 4.683 25.444 1.00 96.19 191 ASP A CA 1
ATOM 1416 C C . ASP A 1 191 ? -14.006 4.861 23.911 1.00 96.19 191 ASP A C 1
ATOM 1418 O O . ASP A 1 191 ? -15.063 5.119 23.352 1.00 96.19 191 ASP A O 1
ATOM 1422 N N . VAL A 1 192 ? -12.868 4.736 23.215 1.00 97.62 192 VAL A N 1
ATOM 1423 C CA . VAL A 1 192 ? -12.779 4.841 21.743 1.00 97.62 192 VAL A CA 1
ATOM 1424 C C . VAL A 1 192 ? -13.361 3.594 21.058 1.00 97.62 192 VAL A C 1
ATOM 1426 O O . VAL A 1 192 ? -13.145 2.472 21.522 1.00 97.62 192 VAL A O 1
ATOM 1429 N N . ASP A 1 193 ? -14.034 3.760 19.911 1.00 96.94 193 ASP A N 1
ATOM 1430 C CA . ASP A 1 193 ? -14.459 2.639 19.056 1.00 96.94 193 ASP A CA 1
ATOM 1431 C C . ASP A 1 193 ? -13.252 2.068 18.289 1.00 96.94 193 ASP A C 1
ATOM 1433 O O . ASP A 1 193 ? -12.704 2.704 17.385 1.00 96.94 193 ASP A O 1
ATOM 1437 N N . ILE A 1 194 ? -12.805 0.865 18.659 1.00 97.75 194 ILE A N 1
ATOM 1438 C CA . ILE A 1 194 ? -11.611 0.231 18.084 1.00 97.75 194 ILE A CA 1
ATOM 1439 C C . ILE A 1 194 ? -12.014 -0.793 17.025 1.00 97.75 194 ILE A C 1
ATOM 1441 O O . ILE A 1 194 ? -12.699 -1.776 17.312 1.00 97.75 194 ILE A O 1
ATOM 1445 N N . VAL A 1 195 ? -11.484 -0.628 15.814 1.00 96.88 195 VAL A N 1
ATOM 1446 C CA . VAL A 1 195 ? -11.571 -1.627 14.745 1.00 96.88 195 VAL A CA 1
ATOM 1447 C C . VAL A 1 195 ? -10.265 -2.395 14.671 1.00 96.88 195 VAL A C 1
ATOM 1449 O O . VAL A 1 195 ? -9.227 -1.839 14.319 1.00 96.88 195 VAL A O 1
ATOM 1452 N N . LEU A 1 196 ? -10.328 -3.690 14.959 1.00 97.38 196 LEU A N 1
ATOM 1453 C CA . LEU A 1 196 ? -9.185 -4.580 14.818 1.00 97.38 196 LEU A CA 1
ATOM 1454 C C . LEU A 1 196 ? -9.127 -5.158 13.401 1.00 97.38 196 LEU A C 1
ATOM 1456 O O . LEU A 1 196 ? -10.125 -5.690 12.909 1.00 97.38 196 LEU A O 1
ATOM 1460 N N . ILE A 1 197 ? -7.962 -5.060 12.754 1.00 96.25 197 ILE A N 1
ATOM 1461 C CA . ILE A 1 197 ? -7.712 -5.640 11.424 1.00 96.25 197 ILE A CA 1
ATOM 1462 C C . ILE A 1 197 ? -6.588 -6.676 11.458 1.00 96.25 197 ILE A C 1
ATOM 1464 O O . ILE A 1 197 ? -5.613 -6.537 12.195 1.00 96.25 197 ILE A O 1
ATOM 1468 N N . GLY A 1 198 ? -6.728 -7.719 10.638 1.00 94.06 198 GLY A N 1
ATOM 1469 C CA . GLY A 1 198 ? -5.683 -8.714 10.410 1.00 94.06 198 GLY A CA 1
ATOM 1470 C C . GLY A 1 198 ? -4.535 -8.105 9.614 1.00 94.06 198 GLY A C 1
ATOM 1471 O O . GLY A 1 198 ? -3.474 -7.875 10.173 1.00 94.06 198 GLY A O 1
ATOM 1472 N N . ASP A 1 199 ? -4.760 -7.787 8.346 1.00 93.62 199 ASP A N 1
ATOM 1473 C CA . ASP A 1 199 ? -3.786 -7.149 7.454 1.00 93.62 199 ASP A CA 1
ATOM 1474 C C . ASP A 1 199 ? -4.395 -5.872 6.828 1.00 93.62 199 ASP A C 1
ATOM 1476 O O . ASP A 1 199 ? -5.597 -5.623 6.982 1.00 93.62 199 ASP A O 1
ATOM 1480 N N . GLY A 1 200 ? -3.582 -5.060 6.141 1.00 93.88 200 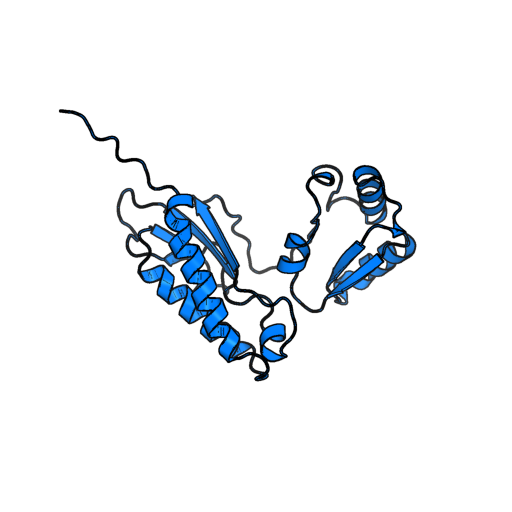GLY A N 1
ATOM 1481 C CA . GLY A 1 200 ? -4.070 -3.948 5.311 1.00 93.88 200 GLY A CA 1
ATOM 1482 C C . GLY A 1 200 ? -4.107 -2.586 5.980 1.00 93.88 200 GLY A C 1
ATOM 1483 O O . GLY A 1 200 ? -5.157 -1.936 6.022 1.00 93.88 200 GLY A O 1
ATOM 1484 N N . ASP A 1 201 ? -2.965 -2.131 6.496 1.00 95.75 201 ASP A N 1
ATOM 1485 C CA . ASP A 1 201 ? -2.883 -0.801 7.100 1.00 95.75 201 ASP A CA 1
ATOM 1486 C C . ASP A 1 201 ? -2.857 0.338 6.060 1.00 95.75 201 ASP A C 1
ATOM 1488 O O . ASP A 1 201 ? -3.303 1.443 6.376 1.00 95.75 201 ASP A O 1
ATOM 1492 N N . ILE A 1 202 ? -2.485 0.059 4.800 1.00 95.81 202 ILE A N 1
ATOM 1493 C CA . ILE A 1 202 ? -2.608 1.008 3.680 1.00 95.81 202 ILE A CA 1
ATOM 1494 C C . ILE A 1 202 ? -4.081 1.358 3.455 1.00 95.81 202 ILE A C 1
ATOM 1496 O O . ILE A 1 202 ? -4.460 2.531 3.437 1.00 95.81 202 ILE A O 1
ATOM 1500 N N . ALA A 1 203 ? -4.936 0.338 3.341 1.00 93.75 203 ALA A N 1
ATOM 1501 C CA . ALA A 1 203 ? -6.373 0.525 3.173 1.00 93.75 203 ALA A CA 1
ATOM 1502 C C . ALA A 1 203 ? -6.987 1.266 4.371 1.00 93.75 203 ALA A C 1
ATOM 1504 O O . ALA A 1 203 ? -7.854 2.120 4.192 1.00 93.75 203 ALA A O 1
ATOM 1505 N N . ALA A 1 204 ? -6.539 0.955 5.591 1.00 95.44 204 ALA A N 1
ATOM 1506 C CA . ALA A 1 204 ? -6.999 1.633 6.798 1.00 95.44 204 ALA A CA 1
ATOM 1507 C C . ALA A 1 204 ? -6.645 3.127 6.791 1.00 95.44 204 ALA A C 1
ATOM 1509 O O . ALA A 1 204 ? -7.513 3.953 7.069 1.00 95.44 204 ALA A O 1
ATOM 1510 N N . ALA A 1 205 ? -5.408 3.473 6.426 1.00 96.25 205 ALA A N 1
ATOM 1511 C CA . ALA A 1 205 ? -4.952 4.857 6.354 1.00 96.25 205 ALA A CA 1
ATOM 1512 C C . ALA A 1 205 ? -5.683 5.656 5.262 1.00 96.25 205 ALA A C 1
ATOM 1514 O O . ALA A 1 205 ? -6.106 6.782 5.510 1.00 96.25 205 ALA A O 1
ATOM 1515 N N . LEU A 1 206 ? -5.883 5.069 4.076 1.00 93.81 206 LEU A N 1
ATOM 1516 C CA . LEU A 1 206 ? -6.588 5.722 2.963 1.00 93.81 206 LEU A CA 1
ATOM 1517 C C . LEU A 1 206 ? -8.081 5.944 3.238 1.00 93.81 206 LEU A C 1
ATOM 1519 O O . LEU A 1 206 ? -8.662 6.898 2.728 1.00 93.81 206 LEU A O 1
ATOM 1523 N N . ASN A 1 207 ? -8.704 5.070 4.030 1.00 91.88 207 ASN A N 1
ATOM 1524 C CA . ASN A 1 207 ? -10.121 5.161 4.377 1.00 91.88 207 ASN A CA 1
ATOM 1525 C C . ASN A 1 207 ? -10.409 6.100 5.556 1.00 91.88 207 ASN A C 1
ATOM 1527 O O . ASN A 1 207 ? -11.576 6.233 5.931 1.00 91.88 207 ASN A O 1
ATOM 1531 N N . ALA A 1 208 ? -9.390 6.717 6.162 1.00 87.75 208 ALA A N 1
ATOM 1532 C CA . ALA A 1 208 ? -9.590 7.687 7.228 1.00 87.75 208 ALA A CA 1
ATOM 1533 C C . ALA A 1 208 ? -10.289 8.947 6.658 1.00 87.75 208 ALA A C 1
ATOM 1535 O O . ALA A 1 208 ? -9.685 9.650 5.846 1.00 87.75 208 ALA A O 1
ATOM 1536 N N . PRO A 1 209 ? -11.562 9.202 7.020 1.00 70.19 209 PRO A N 1
ATOM 1537 C CA . PRO A 1 209 ? -12.398 10.232 6.401 1.00 70.19 209 PRO A CA 1
ATOM 1538 C C . PRO A 1 209 ? -12.073 11.630 6.911 1.00 70.19 209 PRO A C 1
ATOM 1540 O O . PRO A 1 209 ? -11.745 11.722 8.114 1.00 70.19 209 PRO A O 1
#